Protein AF-A0A1E5RJN4-F1 (afdb_monomer)

Sequence (234 aa):
MELIDENQDFTKSHKRYDKLIAKCENIIETIFKSITSKKLIYLCFPPETVMDFEQELVLMFENIRQNLKGLNKDIVLTGLTESAGLEERLNSLDEVIAIAIHKSEVLKNIVDQEGWESERVQRIMEEEIFDPVLLNMSDFIRNDQYNVLVHSLIPELQKRNDFLKDKVQALEKEALKNIDILSDKSIKINQSIIDNINKYESSSPEYINSVSQLKKAAVSFIENELDFDFPQAQ

Nearest PDB structures (foldseek):
  8abq-assembly1_A  TM=2.208E-01  e=8.821E+00  Homo sapiens

Foldseek 3Di:
DPPDPVPDDLQPPLPVVVVVLVVLLVVLVVVLCVCPDPVVVPVVDPPVCCVVCVPVVNVVSVVVSVVVSVVCCVCPVPVPCVVVVVSVVVSVVSSVVVSVVSVVVVLVVCCVVQNCPDPVNVCCCVPPPDDPVPDDVVVVVDPVVVVCCPPPVVVVVVVVVVVVVVVVVVVVVVVVVVVVVVVVVVVVVVVVVVVVLVVVVVPDVPCVVVSVVVVVVVVVCCVPVVPDPDDDDD

Mean predicted aligned error: 19.9 Å

Secondary structure (DSSP, 8-state):
--S--TT---TT--HHHHHHHHHHHHHHHHHHHHHT-HHHHHHHS-HHHHHHSHHHHHHHHHHHHHHHHHHHIIIIIIIHHHHTTHHHHHHHHHHHHHHHHHHHHHHHHHHHHH-TT-HHHHHHHHHH---TTS--HHHHS-THHHHHIIIIIHHHHHHHHHHHHHHHHHHHHHHHHHHHHHHHHHHHHHHHHHHHHHHHHTT-GGGHHHHHHHHHHHHHHHHHHS----PPP-

Radius of gyration: 44.61 Å; Cα contacts (8 Å, |Δi|>4): 65; chains: 1; bounding box: 65×72×131 Å

pLDDT: mean 72.13, std 14.2, range [34.72, 90.62]

Organism: Hanseniaspora uvarum (NCBI:txid29833)

Structure (mmCIF, N/CA/C/O backbone):
data_AF-A0A1E5RJN4-F1
#
_entry.id   AF-A0A1E5RJN4-F1
#
loop_
_atom_site.group_PDB
_atom_site.id
_atom_site.type_symbol
_atom_site.label_atom_id
_atom_site.label_alt_id
_atom_site.label_comp_id
_atom_site.label_asym_id
_atom_site.label_entity_id
_atom_site.label_seq_id
_atom_site.pdbx_PDB_ins_code
_atom_site.Cartn_x
_atom_site.Cartn_y
_atom_site.Cartn_z
_atom_site.occupancy
_atom_site.B_iso_or_equiv
_atom_site.auth_seq_id
_atom_site.auth_comp_id
_atom_site.auth_asym_id
_atom_site.auth_atom_id
_atom_site.pdbx_PDB_model_num
ATOM 1 N N . MET A 1 1 ? -19.583 -2.503 17.118 1.00 39.19 1 MET A N 1
ATOM 2 C CA . MET A 1 1 ? -18.157 -2.730 16.799 1.00 39.19 1 MET A CA 1
ATOM 3 C C . MET A 1 1 ? -17.909 -4.242 16.782 1.00 39.19 1 MET A C 1
ATOM 5 O O . MET A 1 1 ? -17.249 -4.757 17.666 1.00 39.19 1 MET A O 1
ATOM 9 N N . GLU A 1 2 ? -18.514 -4.970 15.834 1.00 44.19 2 GLU A N 1
ATOM 10 C CA . GLU A 1 2 ? -18.480 -6.453 15.792 1.00 44.19 2 GLU A CA 1
ATOM 11 C C . GLU A 1 2 ? -18.365 -6.992 14.353 1.00 44.19 2 GLU A C 1
ATOM 13 O O . GLU A 1 2 ? -19.098 -7.883 13.935 1.00 44.19 2 GLU A O 1
ATOM 18 N N . LEU A 1 3 ? -17.437 -6.434 13.573 1.00 45.31 3 LEU A N 1
ATOM 19 C CA . LEU A 1 3 ? -16.985 -7.027 12.303 1.00 45.31 3 LEU A CA 1
ATOM 20 C C . LEU A 1 3 ? -15.458 -7.003 12.158 1.00 45.31 3 LEU A C 1
ATOM 22 O O . LEU A 1 3 ? -14.932 -7.271 11.082 1.00 45.31 3 LEU A O 1
ATOM 26 N N . ILE A 1 4 ? -14.739 -6.678 13.234 1.00 41.50 4 ILE A N 1
ATOM 27 C CA . ILE A 1 4 ? -13.282 -6.615 13.220 1.00 41.50 4 ILE A CA 1
ATOM 28 C C . ILE A 1 4 ? -12.764 -7.732 14.119 1.00 41.50 4 ILE A C 1
ATOM 30 O O . ILE A 1 4 ? -12.786 -7.622 15.341 1.00 41.50 4 ILE A O 1
ATOM 34 N N . ASP A 1 5 ? -12.315 -8.820 13.503 1.00 43.62 5 ASP A N 1
ATOM 35 C CA . ASP A 1 5 ? -11.269 -9.638 14.102 1.00 43.62 5 ASP A CA 1
ATOM 36 C C . ASP A 1 5 ? -9.946 -8.933 13.769 1.00 43.62 5 ASP A C 1
ATOM 38 O O . ASP A 1 5 ? -9.421 -9.057 12.663 1.00 43.62 5 ASP A O 1
ATOM 42 N N . GLU A 1 6 ? -9.453 -8.105 14.698 1.00 48.75 6 GLU A N 1
ATOM 43 C CA . GLU A 1 6 ? -8.240 -7.273 14.545 1.00 48.75 6 GLU A CA 1
ATOM 44 C C . GLU A 1 6 ? -6.954 -8.099 14.331 1.00 48.75 6 GLU A C 1
ATOM 46 O O . GLU A 1 6 ? -5.880 -7.538 14.126 1.00 48.75 6 GLU A O 1
ATOM 51 N N . ASN A 1 7 ? -7.047 -9.433 14.350 1.00 46.78 7 ASN A N 1
ATOM 52 C CA . ASN A 1 7 ? -5.911 -10.347 14.258 1.00 46.78 7 ASN A CA 1
ATOM 53 C C . ASN A 1 7 ? -5.691 -10.963 12.865 1.00 46.78 7 ASN A C 1
ATOM 55 O O . ASN A 1 7 ? -4.786 -11.790 12.716 1.00 46.78 7 ASN A O 1
ATOM 59 N N . GLN A 1 8 ? -6.487 -10.622 11.844 1.00 51.31 8 GLN A N 1
ATOM 60 C CA . GLN A 1 8 ? -6.276 -11.167 10.498 1.00 51.31 8 GLN A CA 1
ATOM 61 C C . GLN A 1 8 ? -5.280 -10.326 9.693 1.00 51.31 8 GLN A C 1
ATOM 63 O O . GLN A 1 8 ? -5.554 -9.210 9.262 1.00 51.31 8 GLN A O 1
ATOM 68 N N . ASP A 1 9 ? -4.095 -10.899 9.495 1.00 46.22 9 ASP A N 1
ATOM 69 C CA . ASP A 1 9 ? -2.986 -10.303 8.756 1.00 46.22 9 ASP A CA 1
ATOM 70 C C . ASP A 1 9 ? -3.234 -10.373 7.235 1.00 46.22 9 ASP A C 1
ATOM 72 O O . ASP A 1 9 ? -2.892 -11.352 6.565 1.00 46.22 9 ASP A O 1
ATOM 76 N N . PHE A 1 10 ? -3.856 -9.330 6.677 1.00 52.75 10 PHE A N 1
ATOM 77 C CA . PHE A 1 10 ? -4.109 -9.192 5.235 1.00 52.75 10 PHE A CA 1
ATOM 78 C C . PHE A 1 10 ? -2.884 -8.681 4.443 1.00 52.75 10 PHE A C 1
ATOM 80 O O . PHE A 1 10 ? -2.945 -8.557 3.218 1.00 52.75 10 PHE A O 1
ATOM 87 N N . THR A 1 11 ? -1.745 -8.441 5.106 1.00 50.62 11 THR A N 1
ATOM 88 C CA . THR A 1 11 ? -0.601 -7.665 4.580 1.00 50.62 11 THR A CA 1
ATOM 89 C C . THR A 1 11 ? 0.260 -8.358 3.510 1.00 50.62 11 THR A C 1
ATOM 91 O O . THR A 1 11 ? 1.238 -7.784 3.038 1.00 50.62 11 THR A O 1
ATOM 94 N N . LYS A 1 12 ? -0.062 -9.586 3.079 1.00 50.09 12 LYS A N 1
ATOM 95 C CA . LYS A 1 12 ? 0.867 -10.421 2.278 1.00 50.09 12 LYS A CA 1
ATOM 96 C C . LYS A 1 12 ? 0.574 -10.553 0.782 1.00 50.09 12 LYS A C 1
ATOM 98 O O . LYS A 1 12 ? 1.221 -11.356 0.107 1.00 50.09 12 LYS A O 1
ATOM 103 N N . SER A 1 13 ? -0.382 -9.818 0.219 1.00 55.75 13 SER A N 1
ATOM 104 C CA . SER A 1 13 ? -0.646 -9.897 -1.226 1.00 55.75 13 SER A CA 1
ATOM 105 C C . SER A 1 13 ? 0.172 -8.865 -2.005 1.00 55.75 13 SER A C 1
ATOM 107 O O . SER A 1 13 ? -0.328 -7.795 -2.314 1.00 55.75 13 SER A O 1
ATOM 109 N N . HIS A 1 14 ? 1.388 -9.220 -2.423 1.00 61.81 14 HIS A N 1
ATOM 110 C CA . HIS A 1 14 ? 2.147 -8.465 -3.441 1.00 61.81 14 HIS A CA 1
ATOM 111 C C . HIS A 1 14 ? 1.696 -8.779 -4.886 1.00 61.81 14 HIS A C 1
ATOM 113 O O . HIS A 1 14 ? 2.365 -8.466 -5.872 1.00 61.81 14 HIS A O 1
ATOM 119 N N . LYS A 1 15 ? 0.526 -9.412 -5.054 1.00 71.00 15 LYS A N 1
ATOM 120 C CA . LYS A 1 15 ? 0.131 -10.070 -6.309 1.00 71.00 15 LYS A CA 1
ATOM 121 C C . LYS A 1 15 ? -0.053 -9.095 -7.467 1.00 71.00 15 LYS A C 1
ATOM 123 O O . LYS A 1 15 ? 0.198 -9.482 -8.610 1.00 71.00 15 LYS A O 1
ATOM 128 N N . ARG A 1 16 ? -0.565 -7.881 -7.234 1.00 76.69 16 ARG A N 1
ATOM 129 C CA . ARG A 1 16 ? -0.773 -6.904 -8.321 1.00 76.69 16 ARG A CA 1
ATOM 130 C C . ARG A 1 16 ? 0.514 -6.231 -8.765 1.00 76.69 16 ARG A C 1
ATOM 132 O O . ARG A 1 16 ? 0.687 -6.059 -9.972 1.00 76.69 16 ARG A O 1
ATOM 139 N N . TYR A 1 17 ? 1.396 -5.899 -7.828 1.00 77.50 17 TYR A N 1
ATOM 140 C CA . TYR A 1 17 ? 2.692 -5.317 -8.149 1.00 77.50 17 TYR A CA 1
ATOM 141 C C . TYR A 1 17 ? 3.536 -6.299 -8.969 1.00 77.50 17 TYR A C 1
ATOM 143 O O . TYR A 1 17 ? 3.921 -5.978 -10.092 1.00 77.50 17 TYR A O 1
ATOM 151 N N . ASP A 1 18 ? 3.654 -7.550 -8.517 1.00 76.50 18 ASP A N 1
ATOM 152 C CA . ASP A 1 18 ? 4.379 -8.601 -9.244 1.00 76.50 18 ASP A CA 1
ATOM 153 C C . ASP A 1 18 ? 3.824 -8.828 -10.658 1.00 76.50 18 ASP A C 1
ATOM 155 O O . ASP A 1 18 ? 4.568 -8.966 -11.631 1.00 76.50 18 ASP A O 1
ATOM 159 N N . LYS A 1 19 ? 2.491 -8.822 -10.809 1.00 83.25 19 LYS A N 1
ATOM 160 C CA . LYS A 1 19 ? 1.837 -8.944 -12.122 1.00 83.25 19 LYS A CA 1
ATOM 161 C C . LYS A 1 19 ? 2.121 -7.756 -13.032 1.00 83.25 19 LYS A C 1
ATOM 163 O O . LYS A 1 19 ? 2.237 -7.950 -14.242 1.00 83.25 19 LYS A O 1
ATOM 168 N N . LEU A 1 20 ? 2.181 -6.543 -12.485 1.00 82.06 20 LEU A N 1
ATOM 169 C CA . LEU A 1 20 ? 2.510 -5.347 -13.252 1.00 82.06 20 LEU A CA 1
ATOM 170 C C . LEU A 1 20 ? 3.951 -5.426 -13.762 1.00 82.06 20 LEU A C 1
ATOM 172 O O . LEU A 1 20 ? 4.165 -5.270 -14.963 1.00 82.06 20 LEU A O 1
ATOM 176 N N . ILE A 1 21 ? 4.899 -5.755 -12.881 1.00 79.69 21 ILE A N 1
ATOM 177 C CA . ILE A 1 21 ? 6.312 -5.947 -13.232 1.00 79.69 21 ILE A CA 1
ATOM 178 C C . ILE A 1 21 ? 6.446 -7.016 -14.321 1.00 79.69 21 ILE A C 1
ATOM 180 O O . ILE A 1 21 ? 6.977 -6.732 -15.394 1.00 79.69 21 ILE A O 1
ATOM 184 N N . ALA A 1 22 ? 5.854 -8.196 -14.120 1.00 82.75 22 ALA A N 1
ATOM 185 C CA . ALA A 1 22 ? 5.894 -9.282 -15.098 1.00 82.75 22 ALA A CA 1
ATOM 186 C C . ALA A 1 22 ? 5.290 -8.883 -16.458 1.00 82.75 22 ALA A C 1
ATOM 188 O O . ALA A 1 22 ? 5.765 -9.303 -17.516 1.00 82.75 22 ALA A O 1
ATOM 189 N N . LYS A 1 23 ? 4.236 -8.056 -16.463 1.00 84.69 23 LYS A N 1
ATOM 190 C CA . LYS A 1 23 ? 3.615 -7.570 -17.701 1.00 84.69 23 LYS A CA 1
ATOM 191 C C . LYS A 1 23 ? 4.501 -6.555 -18.421 1.00 84.69 23 LYS A C 1
ATOM 193 O O . LYS A 1 23 ? 4.622 -6.636 -19.643 1.00 84.69 23 LYS A O 1
ATOM 198 N N . CYS A 1 24 ? 5.139 -5.648 -17.687 1.00 80.31 24 CYS A N 1
ATOM 199 C CA . CYS A 1 24 ? 6.121 -4.713 -18.232 1.00 80.31 24 CYS A CA 1
ATOM 200 C C . CYS A 1 24 ? 7.316 -5.459 -18.841 1.00 80.31 24 CYS A C 1
ATOM 202 O O . CYS A 1 24 ? 7.674 -5.204 -19.990 1.00 80.31 24 CYS A O 1
ATOM 204 N N . GLU A 1 25 ? 7.872 -6.440 -18.127 1.00 79.75 25 GLU A N 1
ATOM 205 C CA . GLU A 1 25 ? 8.962 -7.285 -18.628 1.00 79.75 25 GLU A CA 1
ATOM 206 C C . GLU A 1 25 ? 8.568 -8.033 -19.909 1.00 79.75 25 GLU A C 1
ATOM 208 O O . GLU A 1 25 ? 9.330 -8.057 -20.875 1.00 79.75 25 GLU A O 1
ATOM 213 N N . ASN A 1 26 ? 7.355 -8.585 -19.968 1.00 85.06 26 ASN A N 1
ATOM 214 C CA . ASN A 1 26 ? 6.874 -9.304 -21.148 1.00 85.06 26 ASN A CA 1
ATOM 215 C C . ASN A 1 26 ? 6.689 -8.384 -22.372 1.00 85.06 26 ASN A C 1
ATOM 217 O O . ASN A 1 26 ? 7.041 -8.750 -23.497 1.00 85.06 26 ASN A O 1
ATOM 221 N N . ILE A 1 27 ? 6.186 -7.160 -22.171 1.00 83.56 27 ILE A N 1
ATOM 222 C CA . ILE A 1 27 ? 6.088 -6.155 -23.243 1.00 83.56 27 ILE A CA 1
ATOM 223 C C . ILE A 1 27 ? 7.484 -5.811 -23.771 1.00 83.56 27 ILE A C 1
ATOM 225 O O . ILE A 1 27 ? 7.700 -5.809 -24.983 1.00 83.56 27 ILE A O 1
ATOM 229 N N . ILE A 1 28 ? 8.440 -5.580 -22.870 1.00 79.44 28 ILE A N 1
ATOM 230 C CA . ILE A 1 28 ? 9.829 -5.274 -23.216 1.00 79.44 28 ILE A CA 1
ATOM 231 C C . ILE A 1 28 ? 10.457 -6.423 -24.023 1.00 79.44 28 ILE A C 1
ATOM 233 O O . ILE A 1 28 ? 11.021 -6.192 -25.093 1.00 79.44 28 ILE A O 1
ATOM 237 N N . GLU A 1 29 ? 10.305 -7.672 -23.576 1.00 81.50 29 GLU A N 1
ATOM 238 C CA . GLU A 1 29 ? 10.804 -8.844 -24.309 1.00 81.50 29 GLU A CA 1
ATOM 239 C C . GLU A 1 29 ? 10.137 -9.003 -25.683 1.00 81.50 29 GLU A C 1
ATOM 241 O O . GLU A 1 29 ? 10.800 -9.350 -26.664 1.00 81.50 29 GLU A O 1
ATOM 246 N N . THR A 1 30 ? 8.845 -8.689 -25.795 1.00 84.75 30 THR A N 1
ATOM 247 C CA . THR A 1 30 ? 8.123 -8.712 -27.076 1.00 84.75 30 THR A CA 1
ATOM 248 C C . THR A 1 30 ? 8.678 -7.672 -28.051 1.00 84.75 30 THR A C 1
ATOM 250 O O . THR A 1 30 ? 8.913 -7.985 -29.223 1.00 84.75 30 THR A O 1
ATOM 253 N N . ILE A 1 31 ? 8.953 -6.456 -27.571 1.00 81.69 31 ILE A N 1
ATOM 254 C CA . ILE A 1 31 ? 9.583 -5.395 -28.366 1.00 81.69 31 ILE A CA 1
ATOM 255 C C . ILE A 1 31 ? 10.969 -5.846 -28.829 1.00 81.69 31 ILE A C 1
ATOM 257 O O . ILE A 1 31 ? 11.267 -5.769 -30.023 1.00 81.69 31 ILE A O 1
ATOM 261 N N . PHE A 1 32 ? 11.790 -6.408 -27.940 1.00 78.06 32 PHE A N 1
ATOM 262 C CA . PHE A 1 32 ? 13.115 -6.898 -28.322 1.00 78.06 32 PHE A CA 1
ATOM 263 C C . PHE A 1 32 ? 13.064 -8.006 -29.363 1.00 78.06 32 PHE A C 1
ATOM 265 O O . PHE A 1 32 ? 13.814 -7.961 -30.340 1.00 78.06 32 PHE A O 1
ATOM 272 N N . LYS A 1 33 ? 12.150 -8.965 -29.209 1.00 80.62 33 LYS A N 1
ATOM 273 C CA . LYS A 1 33 ? 11.951 -10.035 -30.189 1.00 80.62 33 LYS A CA 1
ATOM 274 C C . LYS A 1 33 ? 11.567 -9.493 -31.571 1.00 80.62 33 LYS A C 1
ATOM 276 O O . LYS A 1 33 ? 11.959 -10.071 -32.582 1.00 80.62 33 LYS A O 1
ATOM 281 N N . SER A 1 34 ? 10.824 -8.387 -31.625 1.00 80.00 34 SER A N 1
ATOM 282 C CA . SER A 1 34 ? 10.453 -7.743 -32.890 1.00 80.00 34 SER A CA 1
ATOM 283 C C . SER A 1 34 ? 11.645 -7.059 -33.579 1.00 80.00 34 SER A C 1
ATOM 285 O O . SER A 1 34 ? 11.885 -7.308 -34.761 1.00 80.00 34 SER A O 1
ATOM 287 N N . ILE A 1 35 ? 12.444 -6.286 -32.834 1.00 73.75 35 ILE A N 1
ATOM 288 C CA . ILE A 1 35 ? 13.590 -5.517 -33.357 1.00 73.75 35 ILE A CA 1
ATOM 289 C C . ILE A 1 35 ? 14.724 -6.444 -33.811 1.00 73.75 35 ILE A C 1
ATOM 291 O O . ILE A 1 35 ? 15.395 -6.174 -34.800 1.00 73.75 35 ILE A O 1
ATOM 295 N N . THR A 1 36 ? 14.899 -7.573 -33.124 1.00 71.56 36 THR A N 1
ATOM 296 C CA . THR A 1 36 ? 15.919 -8.588 -33.443 1.00 71.56 36 THR A CA 1
ATOM 297 C C . THR A 1 36 ? 15.446 -9.637 -34.452 1.00 71.56 36 THR A C 1
ATOM 299 O O . THR A 1 36 ? 16.104 -10.657 -34.660 1.00 71.56 36 THR A O 1
ATOM 302 N N . SER A 1 37 ? 14.291 -9.431 -35.094 1.00 78.44 37 SER A N 1
ATOM 303 C CA . SER A 1 37 ? 13.786 -10.411 -36.050 1.00 78.44 37 SER A CA 1
ATOM 304 C C . SER A 1 37 ? 14.687 -10.481 -37.286 1.00 78.44 37 SER A C 1
ATOM 306 O O . SER A 1 37 ? 14.986 -9.465 -37.913 1.00 78.44 37 SER A O 1
ATOM 308 N N . LYS A 1 38 ? 15.064 -11.702 -37.694 1.00 76.44 38 LYS A N 1
ATOM 309 C CA . LYS A 1 38 ? 15.866 -11.933 -38.912 1.00 76.44 38 LYS A CA 1
ATOM 310 C C . LYS A 1 38 ? 15.286 -11.194 -40.120 1.00 76.44 38 LYS A C 1
ATOM 312 O O . LYS A 1 38 ? 16.021 -10.595 -40.890 1.00 76.44 38 LYS A O 1
ATOM 317 N N . LYS A 1 39 ? 13.955 -11.177 -40.243 1.00 78.06 39 LYS A N 1
ATOM 318 C CA . LYS A 1 39 ? 13.242 -10.479 -41.318 1.00 78.06 39 LYS A CA 1
ATOM 319 C C . LYS A 1 39 ? 13.559 -8.980 -41.366 1.00 78.06 39 LYS A C 1
ATOM 321 O O . LYS A 1 39 ? 13.755 -8.465 -42.456 1.00 78.06 39 LYS A O 1
ATOM 326 N N . LEU A 1 40 ? 13.608 -8.293 -40.223 1.00 75.75 40 LEU A N 1
ATOM 327 C CA . LEU A 1 40 ? 13.986 -6.876 -40.164 1.00 75.75 40 LEU A CA 1
ATOM 328 C C . LEU A 1 40 ? 15.460 -6.673 -40.513 1.00 75.75 40 LEU A C 1
ATOM 330 O O . LEU A 1 40 ? 15.778 -5.768 -41.273 1.00 75.75 40 LEU A O 1
ATOM 334 N N . ILE A 1 41 ? 16.343 -7.550 -40.037 1.00 77.88 41 ILE A N 1
ATOM 335 C CA . ILE A 1 41 ? 17.779 -7.477 -40.341 1.00 77.88 41 ILE A CA 1
ATOM 336 C C . ILE A 1 41 ? 18.012 -7.571 -41.857 1.00 77.88 41 ILE A C 1
ATOM 338 O O . ILE A 1 41 ? 18.635 -6.686 -42.432 1.00 77.88 41 ILE A O 1
ATOM 342 N N . TYR A 1 42 ? 17.424 -8.562 -42.532 1.00 79.56 42 TYR A N 1
ATOM 343 C CA . TYR A 1 42 ? 17.535 -8.705 -43.992 1.00 79.56 42 TYR A CA 1
ATOM 344 C C . TYR A 1 42 ? 16.819 -7.601 -44.794 1.00 79.56 42 TYR A C 1
ATOM 346 O O . TYR A 1 42 ? 17.067 -7.466 -45.988 1.00 79.56 42 TYR A O 1
ATOM 354 N N . LEU A 1 43 ? 15.914 -6.832 -44.176 1.00 81.75 43 LEU A N 1
ATOM 355 C CA . LEU A 1 43 ? 15.286 -5.662 -44.803 1.00 81.75 43 LEU A CA 1
ATOM 356 C C . LEU A 1 43 ? 16.124 -4.389 -44.639 1.00 81.75 43 LEU A C 1
ATOM 358 O O . LEU A 1 43 ? 16.050 -3.501 -45.483 1.00 81.75 43 LEU A O 1
ATOM 362 N N . CYS A 1 44 ? 16.877 -4.277 -43.546 1.00 82.81 44 CYS A N 1
ATOM 363 C CA . CYS A 1 44 ? 17.642 -3.080 -43.206 1.00 82.81 44 CYS A CA 1
ATOM 364 C C . CYS A 1 44 ? 19.101 -3.136 -43.674 1.00 82.81 44 CYS A C 1
ATOM 366 O O . CYS A 1 44 ? 19.718 -2.083 -43.820 1.00 82.81 44 CYS A O 1
ATOM 368 N N . PHE A 1 45 ? 19.646 -4.331 -43.914 1.00 84.50 45 PHE A N 1
ATOM 369 C CA . PHE A 1 45 ? 21.024 -4.529 -44.358 1.00 84.50 45 PHE A CA 1
ATOM 370 C C . PHE A 1 45 ? 21.073 -5.208 -45.734 1.00 84.50 45 PHE A C 1
ATOM 372 O O . PHE A 1 45 ? 20.310 -6.149 -45.970 1.00 84.50 45 PHE A O 1
ATOM 379 N N . PRO A 1 46 ? 21.971 -4.771 -46.639 1.00 87.31 46 PRO A N 1
ATOM 380 C CA . PRO A 1 46 ? 22.198 -5.443 -47.914 1.00 87.31 46 PRO A CA 1
ATOM 381 C C . PRO A 1 46 ? 22.605 -6.916 -47.730 1.00 87.31 46 PRO A C 1
ATOM 383 O O . PRO A 1 46 ? 23.277 -7.237 -46.744 1.00 87.31 46 PRO A O 1
ATOM 386 N N . PRO A 1 47 ? 22.260 -7.814 -48.671 1.00 84.06 47 PRO A N 1
ATOM 387 C CA . PRO A 1 47 ? 22.580 -9.238 -48.570 1.00 84.06 47 PRO A CA 1
ATOM 388 C C . PRO A 1 47 ? 24.075 -9.516 -48.404 1.00 84.06 47 PRO A C 1
ATOM 390 O O . PRO A 1 47 ? 24.437 -10.395 -47.625 1.00 84.06 47 PRO A O 1
ATOM 393 N N . GLU A 1 48 ? 24.936 -8.746 -49.080 1.00 84.75 48 GLU A N 1
ATOM 394 C CA . GLU A 1 48 ? 26.391 -8.894 -48.973 1.00 84.75 48 GLU A CA 1
ATOM 395 C C . GLU A 1 48 ? 26.868 -8.582 -47.548 1.00 84.75 48 GLU A C 1
ATOM 397 O O . GLU A 1 48 ? 27.635 -9.336 -46.961 1.00 84.75 48 GLU A O 1
ATOM 402 N N . THR A 1 49 ? 26.323 -7.527 -46.934 1.00 80.94 49 THR A N 1
ATOM 403 C CA . THR A 1 49 ? 26.636 -7.152 -45.549 1.00 80.94 49 THR A CA 1
ATOM 404 C C . THR A 1 49 ? 26.184 -8.211 -44.551 1.00 80.94 49 THR A C 1
ATOM 406 O O . THR A 1 49 ? 26.893 -8.486 -43.588 1.00 80.94 49 THR A O 1
ATOM 409 N N . VAL A 1 50 ? 25.013 -8.819 -44.761 1.00 80.56 50 VAL A N 1
ATOM 410 C CA . VAL A 1 50 ? 24.533 -9.865 -43.850 1.00 80.56 50 VAL A CA 1
ATOM 411 C C . VAL A 1 50 ? 25.354 -11.145 -43.988 1.00 80.56 50 VAL A C 1
ATOM 413 O O . VAL A 1 50 ? 25.581 -11.808 -42.985 1.00 80.56 50 VAL A O 1
ATOM 416 N N . MET A 1 51 ? 25.811 -11.489 -45.193 1.00 82.62 51 MET A N 1
ATOM 417 C CA . MET A 1 51 ? 26.654 -12.666 -45.414 1.00 82.62 51 MET A CA 1
ATOM 418 C C . MET A 1 51 ? 28.068 -12.499 -44.851 1.00 82.62 51 MET A C 1
ATOM 420 O O . MET A 1 51 ? 28.587 -13.433 -44.244 1.00 82.62 51 MET A O 1
ATOM 424 N N . ASP A 1 52 ? 28.669 -11.324 -45.033 1.00 87.31 52 ASP A N 1
ATOM 425 C CA . ASP A 1 52 ? 30.056 -11.073 -44.633 1.00 87.31 52 ASP A CA 1
ATOM 426 C C . ASP A 1 52 ? 30.195 -10.773 -43.132 1.00 87.31 52 ASP A C 1
ATOM 428 O O . ASP A 1 52 ? 31.243 -11.051 -42.553 1.00 87.31 52 ASP A O 1
ATOM 432 N N . PHE A 1 53 ? 29.138 -10.247 -42.498 1.00 85.50 53 PHE A N 1
ATOM 433 C CA . PHE A 1 53 ? 29.162 -9.770 -41.108 1.00 85.50 53 PHE A CA 1
ATOM 434 C C . PHE A 1 53 ? 28.034 -10.345 -40.234 1.00 85.50 53 PHE A C 1
ATOM 436 O O . PHE A 1 53 ? 27.566 -9.698 -39.293 1.00 85.50 53 PHE A O 1
ATOM 443 N N . GLU A 1 54 ? 27.546 -11.557 -40.533 1.00 81.62 54 GLU A N 1
ATOM 444 C CA . GLU A 1 54 ? 26.418 -12.166 -39.805 1.00 81.62 54 GLU A CA 1
ATOM 445 C C . GLU A 1 54 ? 26.680 -12.216 -38.291 1.00 81.62 54 GLU A C 1
ATOM 447 O O . GLU A 1 54 ? 25.817 -11.856 -37.486 1.00 81.62 54 GLU A O 1
ATOM 452 N N . GLN A 1 55 ? 27.889 -12.628 -37.895 1.00 82.69 55 GLN A N 1
ATOM 453 C CA . GLN A 1 55 ? 28.260 -12.760 -36.488 1.00 82.69 55 GLN A CA 1
ATOM 454 C C . GLN A 1 55 ? 28.374 -11.403 -35.791 1.00 82.69 55 GLN A C 1
ATOM 456 O O . GLN A 1 55 ? 27.854 -11.266 -34.680 1.00 82.69 55 GLN A O 1
ATOM 461 N N . GLU A 1 56 ? 28.989 -10.389 -36.416 1.00 86.56 56 GLU A N 1
ATOM 462 C CA . GLU A 1 56 ? 29.052 -9.051 -35.817 1.00 86.56 56 GLU A CA 1
ATOM 463 C C . GLU A 1 56 ? 27.669 -8.414 -35.695 1.00 86.56 56 GLU A C 1
ATOM 465 O O . GLU A 1 56 ? 27.384 -7.777 -34.681 1.00 86.56 56 GLU A O 1
ATOM 470 N N . LEU A 1 57 ? 26.784 -8.618 -36.675 1.00 83.12 57 LEU A N 1
ATOM 471 C CA . LEU A 1 57 ? 25.408 -8.131 -36.607 1.00 83.12 57 LEU A CA 1
ATOM 472 C C . LEU A 1 57 ? 24.647 -8.791 -35.454 1.00 83.12 57 LEU A C 1
ATOM 474 O O . LEU A 1 57 ? 24.000 -8.090 -34.675 1.00 83.12 57 LEU A O 1
ATOM 478 N N . VAL A 1 58 ? 24.757 -10.113 -35.289 1.00 81.38 58 VAL A N 1
ATOM 479 C CA . VAL A 1 58 ? 24.137 -10.829 -34.161 1.00 81.38 58 VAL A CA 1
ATOM 480 C C . VAL A 1 58 ? 24.657 -10.299 -32.821 1.00 81.38 58 VAL A C 1
ATOM 482 O O . VAL A 1 58 ? 23.849 -9.946 -31.962 1.00 81.38 58 VAL A O 1
ATOM 485 N N . LEU A 1 59 ? 25.977 -10.155 -32.667 1.00 84.56 59 LEU A N 1
ATOM 486 C CA . LEU A 1 59 ? 26.605 -9.588 -31.467 1.00 84.56 59 LEU A CA 1
ATOM 487 C C . LEU A 1 59 ? 26.158 -8.147 -31.196 1.00 84.56 59 LEU A C 1
ATOM 489 O O . LEU A 1 59 ? 25.889 -7.782 -30.051 1.00 84.56 59 LEU A O 1
ATOM 493 N N . MET A 1 60 ? 26.042 -7.323 -32.239 1.00 86.31 60 MET A N 1
ATOM 494 C CA . MET A 1 60 ? 25.562 -5.947 -32.127 1.00 86.31 60 MET A CA 1
ATOM 495 C C . MET A 1 60 ? 24.118 -5.912 -31.617 1.00 86.31 60 MET A C 1
ATOM 497 O O . MET A 1 60 ? 23.817 -5.183 -30.673 1.00 86.31 60 MET A O 1
ATOM 501 N N . PHE A 1 61 ? 23.228 -6.718 -32.199 1.00 83.19 61 PHE A N 1
ATOM 502 C CA . PHE A 1 61 ? 21.829 -6.792 -31.776 1.00 83.19 61 PHE A CA 1
ATOM 503 C C . PHE A 1 61 ? 21.669 -7.371 -30.369 1.00 83.19 61 PHE A C 1
ATOM 505 O O . PHE A 1 61 ? 20.810 -6.909 -29.614 1.00 83.19 61 PHE A O 1
ATOM 512 N N . GLU A 1 62 ? 22.504 -8.334 -29.986 1.00 82.31 62 GLU A N 1
ATOM 513 C CA . GLU A 1 62 ? 22.519 -8.893 -28.638 1.00 82.31 62 GLU A CA 1
ATOM 514 C C . GLU A 1 62 ? 22.997 -7.860 -27.606 1.00 82.31 62 GLU A C 1
ATOM 516 O O . GLU A 1 62 ? 22.340 -7.675 -26.580 1.00 82.31 62 GLU A O 1
ATOM 521 N N . ASN A 1 63 ? 24.036 -7.081 -27.921 1.00 85.62 63 ASN A N 1
ATOM 522 C CA . ASN A 1 63 ? 24.482 -5.962 -27.086 1.00 85.62 63 ASN A CA 1
ATOM 523 C C . ASN A 1 63 ? 23.425 -4.857 -26.965 1.00 85.62 63 ASN A C 1
ATOM 525 O O . ASN A 1 63 ? 23.160 -4.376 -25.863 1.00 85.62 63 ASN A O 1
ATOM 529 N N . ILE A 1 64 ? 22.779 -4.469 -28.070 1.00 83.44 64 ILE A N 1
ATOM 530 C CA . ILE A 1 64 ? 21.681 -3.488 -28.052 1.00 83.44 64 ILE A CA 1
ATOM 531 C C . ILE A 1 64 ? 20.538 -3.992 -27.166 1.00 83.44 64 ILE A C 1
ATOM 533 O O . ILE A 1 64 ? 20.016 -3.235 -26.346 1.00 83.44 64 ILE A O 1
ATOM 537 N N . ARG A 1 65 ? 20.176 -5.276 -27.281 1.00 82.19 65 ARG A N 1
ATOM 538 C CA . ARG A 1 65 ? 19.146 -5.902 -26.445 1.00 82.19 65 ARG A CA 1
ATOM 539 C C . ARG A 1 65 ? 19.510 -5.849 -24.963 1.00 82.19 65 ARG A C 1
ATOM 541 O O . ARG A 1 65 ? 18.667 -5.455 -24.164 1.00 82.19 65 ARG A O 1
ATOM 548 N N . GLN A 1 66 ? 20.734 -6.225 -24.591 1.00 83.12 66 GLN A N 1
ATOM 549 C CA . GLN A 1 66 ? 21.168 -6.208 -23.189 1.00 83.12 66 GLN A CA 1
ATOM 550 C C . GLN A 1 66 ? 21.193 -4.787 -22.617 1.00 83.12 66 GLN A C 1
ATOM 552 O O . GLN A 1 66 ? 20.656 -4.556 -21.534 1.00 83.12 66 GLN A O 1
ATOM 557 N N . ASN A 1 67 ? 21.720 -3.819 -23.369 1.00 83.19 67 ASN A N 1
ATOM 558 C CA . ASN A 1 67 ? 21.783 -2.423 -22.934 1.00 83.19 67 ASN A CA 1
ATOM 559 C C . ASN A 1 67 ? 20.390 -1.814 -22.747 1.00 83.19 67 ASN A C 1
ATOM 561 O O . ASN A 1 67 ? 20.118 -1.183 -21.728 1.00 83.19 67 ASN A O 1
ATOM 565 N N . LEU A 1 68 ? 19.481 -2.036 -23.700 1.00 78.56 68 LEU A N 1
ATOM 566 C CA . LEU A 1 68 ? 18.105 -1.556 -23.584 1.00 78.56 68 LEU A CA 1
ATOM 567 C C . LEU A 1 68 ? 17.341 -2.271 -22.463 1.00 78.56 68 LEU A C 1
ATOM 569 O O . LEU A 1 68 ? 16.503 -1.653 -21.812 1.00 78.56 68 LEU A O 1
ATOM 573 N N . LYS A 1 69 ? 17.617 -3.558 -22.212 1.00 79.69 69 LYS A N 1
ATOM 574 C CA . LYS A 1 69 ? 17.024 -4.300 -21.092 1.00 79.69 69 LYS A CA 1
ATOM 575 C C . LYS A 1 69 ? 17.489 -3.743 -19.746 1.00 79.69 69 LYS A C 1
ATOM 577 O O . LYS A 1 69 ? 16.651 -3.553 -18.870 1.00 79.69 69 LYS A O 1
ATOM 582 N N . GLY A 1 70 ? 18.782 -3.444 -19.607 1.00 78.19 70 GLY A N 1
ATOM 583 C CA . GLY A 1 70 ? 19.342 -2.789 -18.422 1.00 78.19 70 GLY A CA 1
ATOM 584 C C . GLY A 1 70 ? 18.727 -1.410 -18.184 1.00 78.19 70 GLY A C 1
ATOM 585 O O . GLY A 1 70 ? 18.124 -1.181 -17.141 1.00 78.19 70 GLY A O 1
ATOM 586 N N . LEU A 1 71 ? 18.759 -0.537 -19.197 1.00 76.81 71 LEU A N 1
ATOM 587 C CA . LEU A 1 71 ? 18.195 0.816 -19.111 1.00 76.81 71 LEU A CA 1
ATOM 588 C C . LEU A 1 71 ? 16.699 0.819 -18.775 1.00 76.81 71 LEU A C 1
ATOM 590 O O . LEU A 1 71 ? 16.259 1.607 -17.943 1.00 76.81 71 LEU A O 1
ATOM 594 N N . ASN A 1 72 ? 15.907 -0.061 -19.394 1.00 74.19 72 ASN A N 1
ATOM 595 C CA . ASN A 1 72 ? 14.475 -0.133 -19.110 1.00 74.19 72 ASN A CA 1
ATOM 596 C C . ASN A 1 72 ? 14.187 -0.680 -17.712 1.00 74.19 72 ASN A C 1
ATOM 598 O O . ASN A 1 72 ? 13.242 -0.221 -17.076 1.00 74.19 72 ASN A O 1
ATOM 602 N N . LYS A 1 73 ? 14.980 -1.637 -17.219 1.00 73.19 73 LYS A N 1
ATOM 603 C CA . LYS A 1 73 ? 14.831 -2.121 -15.847 1.00 73.19 73 LYS A CA 1
ATOM 604 C C . LYS A 1 73 ? 15.093 -0.989 -14.853 1.00 73.19 73 LYS A C 1
ATOM 606 O O . LYS A 1 73 ? 14.240 -0.720 -14.015 1.00 73.19 73 LYS A O 1
ATOM 611 N N . ASP A 1 74 ? 16.189 -0.264 -15.024 1.00 71.00 74 ASP A N 1
ATOM 612 C CA . ASP A 1 74 ? 16.579 0.794 -14.092 1.00 71.00 74 ASP A CA 1
ATOM 613 C C . ASP A 1 74 ? 15.630 2.005 -14.146 1.00 71.00 74 ASP A C 1
ATOM 615 O O . ASP A 1 74 ? 15.213 2.521 -13.111 1.00 71.00 74 ASP A O 1
ATOM 619 N N . ILE A 1 75 ? 15.225 2.444 -15.343 1.00 67.69 75 ILE A N 1
ATOM 620 C CA . ILE A 1 75 ? 14.376 3.635 -15.511 1.00 67.69 75 ILE A CA 1
ATOM 621 C C . ILE A 1 75 ? 12.901 3.329 -15.218 1.00 67.69 75 ILE A C 1
ATOM 623 O O . ILE A 1 75 ? 12.228 4.107 -14.540 1.00 67.69 75 ILE A O 1
ATOM 627 N N . VAL A 1 76 ? 12.371 2.221 -15.746 1.00 64.75 76 VAL A N 1
ATOM 628 C CA . VAL A 1 76 ? 10.925 1.944 -15.725 1.00 64.75 76 VAL A CA 1
ATOM 629 C C . VAL A 1 76 ? 10.519 1.114 -14.516 1.00 64.75 76 VAL A C 1
ATOM 631 O O . VAL A 1 76 ? 9.487 1.401 -13.915 1.00 64.75 76 VAL A O 1
ATOM 634 N N . LEU A 1 77 ? 11.297 0.089 -14.163 1.00 65.56 77 LEU A N 1
ATOM 635 C CA . LEU A 1 77 ? 10.914 -0.848 -13.101 1.00 65.56 77 LEU A CA 1
ATOM 636 C C . LEU A 1 77 ? 11.427 -0.453 -11.723 1.00 65.56 77 LEU A C 1
ATOM 638 O O . LEU A 1 77 ? 10.836 -0.904 -10.749 1.00 65.56 77 LEU A O 1
ATOM 642 N N . THR A 1 78 ? 12.479 0.360 -11.648 1.00 67.50 78 THR A N 1
ATOM 643 C CA . THR A 1 78 ? 13.026 0.862 -10.380 1.00 67.50 78 THR A CA 1
ATOM 644 C C . THR A 1 78 ? 12.696 2.347 -10.222 1.00 67.50 78 THR A C 1
ATOM 646 O O . THR A 1 78 ? 12.020 2.744 -9.282 1.00 67.50 78 THR A O 1
ATOM 649 N N . GLY A 1 79 ? 13.053 3.184 -11.202 1.00 66.75 79 GLY A N 1
ATOM 650 C CA . GLY A 1 79 ? 12.864 4.635 -11.103 1.00 66.75 79 GLY A CA 1
ATOM 651 C C . GLY A 1 79 ? 11.405 5.101 -10.995 1.00 66.75 79 GLY A C 1
ATOM 652 O O . GLY A 1 79 ? 11.081 5.925 -10.141 1.00 66.75 79 GLY A O 1
ATOM 653 N N . LEU A 1 80 ? 10.504 4.606 -11.848 1.00 62.62 80 LEU A N 1
ATOM 654 C CA . LEU A 1 80 ? 9.097 5.049 -11.893 1.00 62.62 80 LEU A CA 1
ATOM 655 C C . LEU A 1 80 ? 8.211 4.427 -10.803 1.00 62.62 80 LEU A C 1
ATOM 657 O O . LEU A 1 80 ? 7.271 5.064 -10.330 1.00 62.62 80 LEU A O 1
ATOM 661 N N . THR A 1 81 ? 8.485 3.187 -10.415 1.00 66.69 81 THR A N 1
ATOM 662 C CA . THR A 1 81 ? 7.725 2.448 -9.394 1.00 66.69 81 THR A CA 1
ATOM 663 C C . THR A 1 81 ? 8.065 2.929 -7.985 1.00 66.69 81 THR A C 1
ATOM 665 O O . THR A 1 81 ? 7.145 3.159 -7.197 1.00 66.69 81 THR A O 1
ATOM 668 N N . GLU A 1 82 ? 9.351 3.153 -7.692 1.00 67.94 82 GLU A N 1
ATOM 669 C CA . GLU A 1 82 ? 9.818 3.646 -6.393 1.00 67.94 82 GLU A CA 1
ATOM 670 C C . GLU A 1 82 ? 9.455 5.122 -6.195 1.00 67.94 82 GLU A C 1
ATOM 672 O O . GLU A 1 82 ? 8.922 5.491 -5.151 1.00 67.94 82 GLU A O 1
ATOM 677 N N . SER A 1 83 ? 9.651 5.974 -7.211 1.00 63.03 83 SER A N 1
ATOM 678 C CA . SER A 1 83 ? 9.343 7.412 -7.095 1.00 63.03 83 SER A CA 1
ATOM 679 C C . SER A 1 83 ? 7.852 7.714 -6.916 1.00 63.03 83 SER A C 1
ATOM 681 O O . SER A 1 83 ? 7.496 8.715 -6.294 1.00 63.03 83 SER A O 1
ATOM 683 N N . ALA A 1 84 ? 6.973 6.856 -7.435 1.00 67.81 84 ALA A N 1
ATOM 684 C CA . ALA A 1 84 ? 5.527 7.005 -7.297 1.00 67.81 84 ALA A CA 1
ATOM 685 C C . ALA A 1 84 ? 4.946 6.278 -6.068 1.00 67.81 84 ALA A C 1
ATOM 687 O O . ALA A 1 84 ? 3.736 6.375 -5.829 1.00 67.81 84 ALA A O 1
ATOM 688 N N . GLY A 1 85 ? 5.766 5.529 -5.315 1.00 77.25 85 GLY A N 1
ATOM 689 C CA . GLY A 1 85 ? 5.291 4.640 -4.247 1.00 77.25 85 GLY A CA 1
ATOM 690 C C . GLY A 1 85 ? 4.262 3.629 -4.761 1.00 77.25 85 GLY A C 1
ATOM 691 O O . GLY A 1 85 ? 3.263 3.345 -4.099 1.00 77.25 85 GLY A O 1
ATOM 692 N N . LEU A 1 86 ? 4.429 3.161 -6.002 1.00 80.75 86 LEU A N 1
ATOM 693 C CA . LEU A 1 86 ? 3.399 2.389 -6.696 1.00 80.75 86 LEU A CA 1
ATOM 694 C C . LEU A 1 86 ? 3.204 1.009 -6.064 1.00 80.75 86 LEU A C 1
ATOM 696 O O . LEU A 1 86 ? 2.081 0.515 -6.009 1.00 80.75 86 LEU A O 1
ATOM 700 N N . GLU A 1 87 ? 4.292 0.416 -5.578 1.00 78.44 87 GLU A N 1
ATOM 701 C CA . GLU A 1 87 ? 4.267 -0.838 -4.832 1.00 78.44 87 GLU A CA 1
ATOM 702 C C . GLU A 1 87 ? 3.373 -0.723 -3.596 1.00 78.44 87 GLU A C 1
ATOM 704 O O . GLU A 1 87 ? 2.417 -1.483 -3.458 1.00 78.44 87 GLU A O 1
ATOM 709 N N . GLU A 1 88 ? 3.612 0.287 -2.756 1.00 78.75 88 GLU A N 1
ATOM 710 C CA . GLU A 1 88 ? 2.820 0.549 -1.552 1.00 78.75 88 GLU A CA 1
ATOM 711 C C . GLU A 1 88 ? 1.338 0.741 -1.893 1.00 78.75 88 GLU A C 1
ATOM 713 O O . GLU A 1 88 ? 0.480 0.056 -1.344 1.00 78.75 88 GLU A O 1
ATOM 718 N N . ARG A 1 89 ? 1.028 1.586 -2.884 1.00 80.81 89 ARG A N 1
ATOM 719 C CA . ARG A 1 89 ? -0.358 1.852 -3.303 1.00 80.81 89 ARG A CA 1
ATOM 720 C C . ARG A 1 89 ? -1.080 0.610 -3.822 1.00 80.81 89 ARG A C 1
ATOM 722 O O . ARG A 1 89 ? -2.268 0.435 -3.553 1.00 80.81 89 ARG A O 1
ATOM 729 N N . LEU A 1 90 ? -0.399 -0.231 -4.601 1.00 81.12 90 LEU A N 1
ATOM 730 C CA . LEU A 1 90 ? -0.987 -1.465 -5.126 1.00 81.12 90 LEU A CA 1
ATOM 731 C C . LEU A 1 90 ? -1.177 -2.511 -4.027 1.00 81.12 90 LEU A C 1
ATOM 733 O O . LEU A 1 90 ? -2.190 -3.208 -4.045 1.00 81.12 90 LEU A O 1
ATOM 737 N N . ASN A 1 91 ? -0.260 -2.576 -3.062 1.00 79.00 91 ASN A N 1
ATOM 738 C CA . ASN A 1 91 ? -0.396 -3.437 -1.891 1.00 79.00 91 ASN A CA 1
ATOM 739 C C . ASN A 1 91 ? -1.577 -2.984 -1.017 1.00 79.00 91 ASN A C 1
ATOM 741 O O . ASN A 1 91 ? -2.429 -3.804 -0.680 1.00 79.00 91 ASN A O 1
ATOM 745 N N . SER A 1 92 ? -1.718 -1.679 -0.748 1.00 78.88 92 SER A N 1
ATOM 746 C CA . SER A 1 92 ? -2.883 -1.138 -0.032 1.00 78.88 92 SER A CA 1
ATOM 747 C C . SER A 1 92 ? -4.194 -1.425 -0.767 1.00 78.88 92 SER A C 1
ATOM 749 O O . SER A 1 92 ? -5.215 -1.715 -0.150 1.00 78.88 92 SER A O 1
ATOM 751 N N . LEU A 1 93 ? -4.192 -1.385 -2.103 1.00 81.56 93 LEU A N 1
ATOM 752 C CA . LEU A 1 93 ? -5.371 -1.732 -2.896 1.00 81.56 93 LEU A CA 1
ATOM 753 C C . LEU A 1 93 ? -5.705 -3.234 -2.833 1.00 81.56 93 LEU A C 1
ATOM 755 O O . LEU A 1 93 ? -6.879 -3.609 -2.881 1.00 81.56 93 LEU A O 1
ATOM 759 N N . ASP A 1 94 ? -4.698 -4.108 -2.782 1.00 76.81 94 ASP A N 1
ATOM 760 C CA . ASP A 1 94 ? -4.890 -5.547 -2.560 1.00 76.81 94 ASP A CA 1
ATOM 761 C C . ASP A 1 94 ? -5.525 -5.801 -1.189 1.00 76.81 94 ASP A C 1
ATOM 763 O O . ASP A 1 94 ? -6.496 -6.554 -1.104 1.00 76.81 94 ASP A O 1
ATOM 767 N N . GLU A 1 95 ? -5.045 -5.115 -0.155 1.00 77.56 95 GLU A N 1
ATOM 768 C CA . GLU A 1 95 ? -5.567 -5.203 1.208 1.00 77.56 95 GLU A CA 1
ATOM 769 C C . GLU A 1 95 ? -7.021 -4.723 1.305 1.00 77.56 95 GLU A C 1
ATOM 771 O O . GLU A 1 95 ? -7.885 -5.466 1.771 1.00 77.56 95 GLU A O 1
ATOM 776 N N . VAL A 1 96 ? -7.335 -3.534 0.776 1.00 79.50 96 VAL A N 1
ATOM 777 C CA . VAL A 1 96 ? -8.711 -3.001 0.765 1.00 79.50 96 VAL A CA 1
ATOM 778 C C . VAL A 1 96 ? -9.672 -3.960 0.062 1.00 79.50 96 VAL A C 1
ATOM 780 O O . VAL A 1 96 ? -10.796 -4.167 0.518 1.00 79.50 96 VAL A O 1
ATOM 783 N N . ILE A 1 97 ? -9.238 -4.583 -1.036 1.00 79.44 97 ILE A N 1
ATOM 784 C CA . ILE A 1 97 ? -10.066 -5.549 -1.763 1.00 79.44 97 ILE A CA 1
ATOM 785 C C . ILE A 1 97 ? -10.227 -6.852 -0.980 1.00 79.44 97 ILE A C 1
ATOM 787 O O . ILE A 1 97 ? -11.328 -7.400 -0.966 1.00 79.44 97 ILE A O 1
ATOM 791 N N . ALA A 1 98 ? -9.183 -7.336 -0.306 1.00 74.50 98 ALA A N 1
ATOM 792 C CA . ALA A 1 98 ? -9.281 -8.511 0.556 1.00 74.50 98 ALA A CA 1
ATOM 793 C C . ALA A 1 98 ? -10.269 -8.279 1.710 1.00 74.50 98 ALA A C 1
ATOM 795 O O . ALA A 1 98 ? -11.152 -9.108 1.931 1.00 74.50 98 ALA A O 1
ATOM 796 N N . ILE A 1 99 ? -10.184 -7.120 2.370 1.00 76.38 99 ILE A N 1
ATOM 797 C CA . ILE A 1 99 ? -11.112 -6.710 3.431 1.00 76.38 99 ILE A CA 1
ATOM 798 C C . ILE A 1 99 ? -12.545 -6.643 2.891 1.00 76.38 99 ILE A C 1
ATOM 800 O O . ILE A 1 99 ? -13.460 -7.185 3.507 1.00 76.38 99 ILE A O 1
ATOM 804 N N . ALA A 1 100 ? -12.756 -6.020 1.728 1.00 76.44 100 ALA A N 1
ATOM 805 C CA . ALA A 1 100 ? -14.083 -5.906 1.127 1.00 76.44 100 ALA A CA 1
ATOM 806 C C . ALA A 1 100 ? -14.687 -7.274 0.765 1.00 76.44 100 ALA A C 1
ATOM 808 O O . ALA A 1 100 ? -15.871 -7.507 1.009 1.00 76.44 100 ALA A O 1
ATOM 809 N N . ILE A 1 101 ? -13.883 -8.195 0.218 1.00 78.06 101 ILE A N 1
ATOM 810 C CA . ILE A 1 101 ? -14.315 -9.570 -0.076 1.00 78.06 101 ILE A CA 1
ATOM 811 C C . ILE A 1 101 ? -14.699 -10.286 1.217 1.00 78.06 101 ILE A C 1
ATOM 813 O O . ILE A 1 101 ? -15.784 -10.856 1.292 1.00 78.06 101 ILE A O 1
ATOM 817 N N . HIS A 1 102 ? -13.848 -10.214 2.242 1.00 78.50 102 HIS A N 1
ATOM 818 C CA . HIS A 1 102 ? -14.116 -10.856 3.522 1.00 78.50 102 HIS A CA 1
ATOM 819 C C . HIS A 1 102 ? -15.397 -10.318 4.171 1.00 78.50 102 HIS A C 1
ATOM 821 O O . HIS A 1 102 ? -16.270 -11.092 4.557 1.00 78.50 102 HIS A O 1
ATOM 827 N N . LYS A 1 103 ? -15.569 -8.991 4.217 1.00 77.06 103 LYS A N 1
ATOM 828 C CA . LYS A 1 103 ? -16.795 -8.360 4.726 1.00 77.06 103 LYS A CA 1
ATOM 829 C C . LYS A 1 103 ? -18.037 -8.788 3.948 1.00 77.06 103 LYS A C 1
ATOM 831 O O . LYS A 1 103 ? -19.071 -9.054 4.553 1.00 77.06 103 LYS A O 1
ATOM 836 N N . SER A 1 104 ? -17.931 -8.896 2.626 1.00 79.06 104 SER A N 1
ATOM 837 C CA . SER A 1 104 ? -19.015 -9.397 1.777 1.00 79.06 104 SER A CA 1
ATOM 838 C C . SER A 1 104 ? -19.383 -10.847 2.114 1.00 79.06 104 SER A C 1
ATOM 840 O O . SER A 1 104 ? -20.564 -11.172 2.226 1.00 79.06 104 SER A O 1
ATOM 842 N N . GLU A 1 105 ? -18.394 -11.713 2.355 1.00 80.81 105 GLU A N 1
ATOM 843 C CA . GLU A 1 105 ? -18.628 -13.095 2.797 1.00 80.81 105 GLU A CA 1
ATOM 844 C C . GLU A 1 105 ? -19.279 -13.162 4.183 1.00 80.81 105 GLU A C 1
ATOM 846 O O . GLU A 1 105 ? -20.212 -13.940 4.384 1.00 80.81 105 GLU A O 1
ATOM 851 N N . VAL A 1 106 ? -18.839 -12.331 5.131 1.00 81.81 106 VAL A N 1
ATOM 852 C CA . VAL A 1 106 ? -19.445 -12.262 6.467 1.00 81.81 106 VAL A CA 1
ATOM 853 C C . VAL A 1 106 ? -20.891 -11.776 6.387 1.00 81.81 106 VAL A C 1
ATOM 855 O O . VAL A 1 106 ? -21.772 -12.417 6.959 1.00 81.81 106 VAL A O 1
ATOM 858 N N . LEU A 1 107 ? -21.163 -10.704 5.636 1.00 80.94 107 LEU A N 1
ATOM 859 C CA . LEU A 1 107 ? -22.523 -10.212 5.417 1.00 80.94 107 LEU A CA 1
ATOM 860 C C . LEU A 1 107 ? -23.399 -11.293 4.783 1.00 80.94 107 LEU A C 1
ATOM 862 O O . LEU A 1 107 ? -24.509 -11.530 5.251 1.00 80.94 107 LEU A O 1
ATOM 866 N N . LYS A 1 108 ? -22.887 -11.991 3.766 1.00 85.25 108 LYS A N 1
ATOM 867 C CA . LYS A 1 108 ? -23.594 -13.105 3.136 1.00 85.25 108 LYS A CA 1
ATOM 868 C C . LYS A 1 108 ? -23.956 -14.189 4.154 1.00 85.25 108 LYS A C 1
ATOM 870 O O . LYS A 1 108 ? -25.101 -14.619 4.181 1.00 85.25 108 LYS A O 1
ATOM 875 N N . ASN A 1 109 ? -23.025 -14.583 5.022 1.00 85.25 109 ASN A N 1
ATOM 876 C CA . ASN A 1 109 ? -23.292 -15.584 6.057 1.00 85.25 109 ASN A CA 1
ATOM 877 C C . ASN A 1 109 ? -24.373 -15.127 7.050 1.00 85.25 109 ASN A C 1
ATOM 879 O O . ASN A 1 109 ? -25.205 -15.936 7.453 1.00 85.25 109 ASN A O 1
ATOM 883 N N . ILE A 1 110 ? -24.377 -13.848 7.439 1.00 83.12 110 ILE A N 1
ATOM 884 C CA . ILE A 1 110 ? -25.400 -13.282 8.334 1.00 83.12 110 ILE A CA 1
ATOM 885 C C . ILE A 1 110 ? -26.764 -13.280 7.637 1.00 83.12 110 ILE A C 1
ATOM 887 O O . ILE A 1 110 ? -27.751 -13.728 8.212 1.00 83.12 110 ILE A O 1
ATOM 891 N N . VAL A 1 111 ? -26.816 -12.838 6.380 1.00 85.75 111 VAL A N 1
ATOM 892 C CA . VAL A 1 111 ? -28.036 -12.839 5.562 1.00 85.75 111 VAL A CA 1
ATOM 893 C C . VAL A 1 111 ? -28.583 -14.254 5.373 1.00 85.75 111 VAL A C 1
ATOM 895 O O . VAL A 1 111 ? -29.786 -14.458 5.507 1.00 85.75 111 VAL A O 1
ATOM 898 N N . ASP A 1 112 ? -27.723 -15.233 5.094 1.00 89.94 112 ASP A N 1
ATOM 899 C CA . ASP A 1 112 ? -28.126 -16.629 4.897 1.00 89.94 112 ASP A CA 1
ATOM 900 C C . ASP A 1 112 ? -28.707 -17.249 6.188 1.00 89.94 112 ASP A C 1
ATOM 902 O O . ASP A 1 112 ? -29.524 -18.168 6.117 1.00 89.94 112 ASP A O 1
ATOM 906 N N . GLN A 1 113 ? -28.311 -16.751 7.367 1.00 87.88 113 GLN A N 1
ATOM 907 C CA . GLN A 1 113 ? -28.789 -17.225 8.673 1.00 87.88 113 GLN A CA 1
ATOM 908 C C . GLN A 1 113 ? -30.033 -16.484 9.179 1.00 87.88 113 GLN A C 1
ATOM 910 O O . GLN A 1 113 ? -30.931 -17.108 9.742 1.00 87.88 113 GLN A O 1
ATOM 915 N N . GLU A 1 114 ? -30.073 -15.163 9.019 1.00 86.56 114 GLU A N 1
ATOM 916 C CA . GLU A 1 114 ? -31.063 -14.286 9.658 1.00 86.56 114 GLU A CA 1
ATOM 917 C C . GLU A 1 114 ? -32.082 -13.692 8.668 1.00 86.56 114 GLU A C 1
ATOM 919 O O . GLU A 1 114 ? -33.133 -13.204 9.083 1.00 86.56 114 GLU A O 1
ATOM 924 N N . GLY A 1 115 ? -31.800 -13.749 7.363 1.00 82.81 115 GLY A N 1
ATOM 925 C CA . GLY A 1 115 ? -32.594 -13.120 6.309 1.00 82.81 115 GLY A CA 1
ATOM 926 C C . GLY A 1 115 ? -32.334 -11.616 6.157 1.00 82.81 115 GLY A C 1
ATOM 927 O O . GLY A 1 115 ? -31.861 -10.938 7.064 1.00 82.81 115 GLY A O 1
ATOM 928 N N . TRP A 1 116 ? -32.678 -11.066 4.988 1.00 85.25 116 TRP A N 1
ATOM 929 C CA . TRP A 1 116 ? -32.483 -9.639 4.673 1.00 85.25 116 TRP A CA 1
ATOM 930 C C . TRP A 1 116 ? -33.303 -8.680 5.549 1.00 85.25 116 TRP A C 1
ATOM 932 O O . TRP A 1 116 ? -32.961 -7.506 5.663 1.00 85.25 116 TRP A O 1
ATOM 942 N N . GLU A 1 117 ? -34.385 -9.169 6.156 1.00 85.50 117 GLU A N 1
ATOM 943 C CA . GLU A 1 117 ? -35.282 -8.379 7.006 1.00 85.50 117 GLU A CA 1
ATOM 944 C C . GLU A 1 117 ? -34.810 -8.297 8.468 1.00 85.50 117 GLU A C 1
ATOM 946 O O . GLU A 1 117 ? -35.465 -7.648 9.281 1.00 85.50 117 GLU A O 1
ATOM 951 N N . SER A 1 118 ? -33.687 -8.936 8.825 1.00 88.06 118 SER A N 1
ATOM 952 C CA . SER A 1 118 ? -33.170 -8.890 10.196 1.00 88.06 118 SER A CA 1
ATOM 953 C C . SER A 1 118 ? -32.696 -7.478 10.567 1.00 88.06 118 SER A C 1
ATOM 955 O O . SER A 1 118 ? -32.017 -6.803 9.791 1.00 88.06 118 SER A O 1
ATOM 957 N N . GLU A 1 119 ? -32.994 -7.039 11.796 1.00 81.44 119 GLU A N 1
ATOM 958 C CA . GLU A 1 119 ? -32.539 -5.741 12.328 1.00 81.44 119 GLU A CA 1
ATOM 959 C C . GLU A 1 119 ? -31.007 -5.616 12.349 1.00 81.44 119 GLU A C 1
ATOM 961 O O . GLU A 1 119 ? -30.448 -4.519 12.363 1.00 81.44 119 GLU A O 1
ATOM 966 N N . ARG A 1 120 ? -30.291 -6.743 12.400 1.00 79.25 120 ARG A N 1
ATOM 967 C CA . ARG A 1 120 ? -28.829 -6.759 12.337 1.00 79.25 120 ARG A CA 1
ATOM 968 C C . ARG A 1 120 ? -28.343 -6.531 10.910 1.00 79.25 120 ARG A C 1
ATOM 970 O O . ARG A 1 120 ? -27.449 -5.714 10.720 1.00 79.25 120 ARG A O 1
ATOM 977 N N . VAL A 1 121 ? -28.940 -7.197 9.920 1.00 77.81 121 VAL A N 1
ATOM 978 C CA . VAL A 1 121 ? -28.613 -6.983 8.504 1.00 77.81 121 VAL A CA 1
ATOM 979 C C . VAL A 1 121 ? -28.947 -5.552 8.096 1.00 77.81 121 VAL A C 1
ATOM 981 O O . VAL A 1 121 ? -28.095 -4.891 7.516 1.00 77.81 121 VAL A O 1
ATOM 984 N N . GLN A 1 122 ? -30.124 -5.036 8.460 1.00 76.88 122 GLN A N 1
ATOM 985 C CA . GLN A 1 122 ? -30.515 -3.655 8.154 1.00 76.88 122 GLN A CA 1
ATOM 986 C C . GLN A 1 122 ? -29.535 -2.632 8.739 1.00 76.88 122 GLN A C 1
ATOM 988 O O . GLN A 1 122 ? -29.086 -1.752 8.013 1.00 76.88 122 GLN A O 1
ATOM 993 N N . ARG A 1 123 ? -29.095 -2.808 9.993 1.00 76.56 123 ARG A N 1
ATOM 994 C CA . ARG A 1 123 ? -28.050 -1.953 10.581 1.00 76.56 123 ARG A CA 1
ATOM 995 C C . ARG A 1 123 ? -26.725 -2.024 9.828 1.00 76.56 123 ARG A C 1
ATOM 997 O O . ARG A 1 123 ? -26.120 -0.990 9.596 1.00 76.56 123 ARG A O 1
ATOM 1004 N N . ILE A 1 124 ? -26.279 -3.208 9.404 1.00 73.94 124 ILE A N 1
ATOM 1005 C CA . ILE A 1 124 ? -25.042 -3.334 8.613 1.00 73.94 124 ILE A CA 1
ATOM 1006 C C . ILE A 1 124 ? -25.191 -2.629 7.256 1.00 73.94 124 ILE A C 1
ATOM 1008 O O . ILE A 1 124 ? -24.266 -1.960 6.803 1.00 73.94 124 ILE A O 1
ATOM 1012 N N . MET A 1 125 ? -26.356 -2.746 6.617 1.00 73.31 125 MET A N 1
ATOM 1013 C CA . MET A 1 125 ? -26.648 -2.054 5.360 1.00 73.31 125 MET A CA 1
ATOM 1014 C C . MET A 1 125 ? -26.636 -0.528 5.534 1.00 73.31 125 MET A C 1
ATOM 1016 O O . MET A 1 125 ? -26.133 0.171 4.663 1.00 73.31 125 MET A O 1
ATOM 1020 N N . GLU A 1 126 ? -27.159 -0.014 6.647 1.00 70.06 126 GLU A N 1
ATOM 1021 C CA . GLU A 1 126 ? -27.210 1.424 6.944 1.00 70.06 126 GLU A CA 1
ATOM 1022 C C . GLU A 1 126 ? -25.860 2.001 7.405 1.00 70.06 126 GLU A C 1
ATOM 1024 O O . GLU A 1 126 ? -25.525 3.132 7.058 1.00 70.06 126 GLU A O 1
ATOM 1029 N N . GLU A 1 127 ? -25.081 1.243 8.182 1.00 67.81 127 GLU A N 1
ATOM 1030 C CA . GLU A 1 127 ? -23.820 1.708 8.776 1.00 67.81 127 GLU A CA 1
ATOM 1031 C C . GLU A 1 127 ? -22.593 1.450 7.886 1.00 67.81 127 GLU A C 1
ATOM 1033 O O . GLU A 1 127 ? -21.621 2.206 7.952 1.00 67.81 127 GLU A O 1
ATOM 1038 N N . GLU A 1 128 ? -22.600 0.387 7.069 1.00 64.19 128 GLU A N 1
ATOM 1039 C CA . GLU A 1 128 ? -21.410 -0.062 6.332 1.00 64.19 128 GLU A CA 1
ATOM 1040 C C . GLU A 1 128 ? -21.540 -0.051 4.801 1.00 64.19 128 GLU A C 1
ATOM 1042 O O . GLU A 1 128 ? -20.509 -0.096 4.120 1.00 64.19 128 GLU A O 1
ATOM 1047 N N . ILE A 1 129 ? -22.752 0.008 4.233 1.00 61.50 129 ILE A N 1
ATOM 1048 C CA . ILE A 1 129 ? -22.938 0.052 2.774 1.00 61.50 129 ILE A CA 1
ATOM 1049 C C . ILE A 1 129 ? -23.177 1.488 2.317 1.00 61.50 129 ILE A C 1
ATOM 1051 O O . ILE A 1 129 ? -24.144 2.143 2.687 1.00 61.50 129 ILE A O 1
ATOM 1055 N N . PHE A 1 130 ? -22.275 1.964 1.460 1.00 63.44 130 PHE A N 1
ATOM 1056 C CA . PHE A 1 130 ? -22.254 3.340 0.975 1.00 63.44 130 PHE A CA 1
ATOM 1057 C C . PHE A 1 130 ? -22.708 3.428 -0.484 1.00 63.44 130 PHE A C 1
ATOM 1059 O O . PHE A 1 130 ? -22.282 2.629 -1.322 1.00 63.44 130 PHE A O 1
ATOM 1066 N N . ASP A 1 131 ? -23.503 4.451 -0.805 1.00 58.00 131 ASP A N 1
ATOM 1067 C CA . ASP A 1 131 ? -23.774 4.860 -2.184 1.00 58.00 131 ASP A CA 1
ATOM 1068 C C . ASP A 1 131 ? -22.783 5.968 -2.597 1.00 58.00 131 ASP A C 1
ATOM 1070 O O . ASP A 1 131 ? -22.834 7.075 -2.049 1.00 58.00 131 ASP A O 1
ATOM 1074 N N . PRO A 1 132 ? -21.879 5.718 -3.563 1.00 57.88 132 PRO A N 1
ATOM 1075 C CA . PRO A 1 132 ? -20.897 6.706 -3.997 1.00 57.88 132 PRO A CA 1
ATOM 1076 C C . PRO A 1 132 ? -21.511 7.952 -4.659 1.00 57.88 132 PRO A C 1
ATOM 1078 O O . PRO A 1 132 ? -20.826 8.963 -4.793 1.00 57.88 132 PRO A O 1
ATOM 1081 N N . VAL A 1 133 ? -22.781 7.910 -5.073 1.00 59.75 133 VAL A N 1
ATOM 1082 C CA . VAL A 1 133 ? -23.491 9.057 -5.667 1.00 59.75 133 VAL A CA 1
ATOM 1083 C C . VAL A 1 133 ? -24.009 10.025 -4.596 1.00 59.75 133 VAL A C 1
ATOM 1085 O O . VAL A 1 133 ? -24.221 11.201 -4.884 1.00 59.75 133 VAL A O 1
ATOM 1088 N N . LEU A 1 134 ? -24.169 9.561 -3.353 1.00 58.22 134 LEU A N 1
ATOM 1089 C CA . LEU A 1 134 ? -24.658 10.365 -2.228 1.00 58.22 134 LEU A CA 1
ATOM 1090 C C . LEU A 1 134 ? -23.536 11.067 -1.446 1.00 58.22 134 LEU A C 1
ATOM 1092 O O . LEU A 1 134 ? -23.816 11.753 -0.466 1.00 58.22 134 LEU A O 1
ATOM 1096 N N . LEU A 1 135 ? -22.283 10.919 -1.883 1.00 55.75 135 LEU A N 1
ATOM 1097 C CA . LEU A 1 135 ? -21.123 11.521 -1.236 1.00 55.75 135 LEU A CA 1
ATOM 1098 C C . LEU A 1 135 ? -21.100 13.040 -1.412 1.00 55.75 135 LEU A C 1
ATOM 1100 O O . LEU A 1 135 ? -20.935 13.562 -2.517 1.00 55.75 135 LEU A O 1
ATOM 1104 N N . ASN A 1 136 ? -21.144 13.751 -0.293 1.00 56.84 136 ASN A N 1
ATOM 1105 C CA . ASN A 1 136 ? -20.792 15.157 -0.223 1.00 56.84 136 ASN A CA 1
ATOM 1106 C C . ASN A 1 136 ? -19.339 15.316 0.237 1.00 56.84 136 ASN A C 1
ATOM 1108 O O . ASN A 1 136 ? -18.788 14.494 0.966 1.00 56.84 136 ASN A O 1
ATOM 1112 N N . MET A 1 137 ? -18.702 16.431 -0.137 1.00 53.62 137 MET A N 1
ATOM 1113 C CA . MET A 1 137 ? -17.354 16.784 0.346 1.00 53.62 137 MET A CA 1
ATOM 1114 C C . MET A 1 137 ? -17.264 16.785 1.882 1.00 53.62 137 MET A C 1
ATOM 1116 O O . MET A 1 137 ? -16.210 16.480 2.425 1.00 53.62 137 MET A O 1
ATOM 1120 N N . SER A 1 138 ? -18.371 17.066 2.579 1.00 56.56 138 SER A N 1
ATOM 1121 C CA . SER A 1 138 ? -18.486 16.984 4.040 1.00 56.56 138 SER A CA 1
ATOM 1122 C C . SER A 1 138 ? -18.287 15.579 4.607 1.00 56.56 138 SER A C 1
ATOM 1124 O O . SER A 1 138 ? -17.801 15.462 5.723 1.00 56.56 138 SER A O 1
ATOM 1126 N N . ASP A 1 139 ? -18.599 14.527 3.849 1.00 51.72 139 ASP A N 1
ATOM 1127 C CA . ASP A 1 139 ? -18.474 13.132 4.300 1.00 51.72 139 ASP A CA 1
ATOM 1128 C C . ASP A 1 139 ? -17.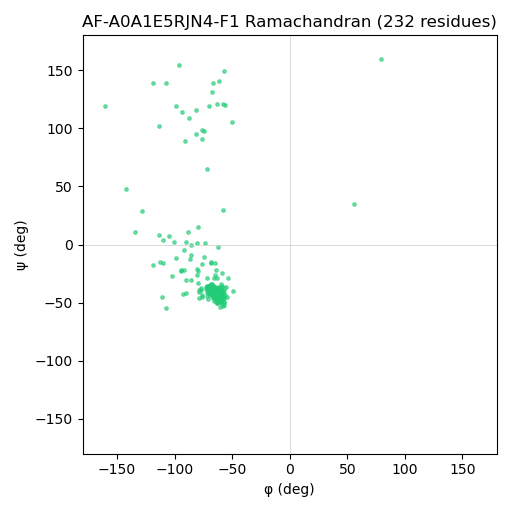013 12.648 4.215 1.00 51.72 139 ASP A C 1
ATOM 1130 O O . ASP A 1 139 ? -16.588 11.750 4.942 1.00 51.72 139 ASP A O 1
ATOM 1134 N N . PHE A 1 140 ? -16.220 13.302 3.356 1.00 48.31 140 PHE A N 1
ATOM 1135 C CA . PHE A 1 140 ? -14.764 13.165 3.262 1.00 48.31 140 PHE A CA 1
ATOM 1136 C C . PHE A 1 140 ? -13.998 14.088 4.205 1.00 48.31 140 PHE A C 1
ATOM 1138 O O . PHE A 1 140 ? -12.805 13.869 4.425 1.00 48.31 140 PHE A O 1
ATOM 1145 N N . ILE A 1 141 ? -14.666 15.075 4.814 1.00 49.94 141 ILE A N 1
ATOM 1146 C CA . ILE A 1 141 ? -14.192 15.678 6.064 1.00 49.94 141 ILE A CA 1
ATOM 1147 C C . ILE A 1 141 ? -14.434 14.626 7.148 1.00 49.94 141 ILE A C 1
ATOM 1149 O O . ILE A 1 141 ? -15.270 14.757 8.039 1.00 49.94 141 ILE A O 1
ATOM 1153 N N . ARG A 1 142 ? -13.720 13.507 7.022 1.00 44.22 142 ARG A N 1
ATOM 1154 C CA . ARG A 1 142 ? -13.711 12.472 8.025 1.00 44.22 142 ARG A CA 1
ATOM 1155 C C . ARG A 1 142 ? -13.153 13.075 9.302 1.00 44.22 142 ARG A C 1
ATOM 1157 O O . ARG A 1 142 ? -12.169 13.818 9.306 1.00 44.22 142 ARG A O 1
ATOM 1164 N N . ASN A 1 143 ? -13.776 12.656 10.390 1.00 44.56 143 ASN A N 1
ATOM 1165 C CA . ASN A 1 143 ? -13.390 12.795 11.789 1.00 44.56 143 ASN A CA 1
ATOM 1166 C C . ASN A 1 143 ? -11.999 12.177 12.110 1.00 44.56 143 ASN A C 1
ATOM 1168 O O . ASN A 1 143 ? -11.748 11.723 13.222 1.00 44.56 143 ASN A O 1
ATOM 1172 N N . ASP A 1 144 ? -11.069 12.148 11.156 1.00 45.19 144 ASP A N 1
ATOM 1173 C CA . ASP A 1 144 ? -9.728 11.572 11.274 1.00 45.19 144 ASP A CA 1
ATOM 1174 C C . ASP A 1 144 ? -8.794 12.479 12.086 1.00 45.19 144 ASP A C 1
ATOM 1176 O O . ASP A 1 144 ? -7.794 12.016 12.634 1.00 45.19 144 ASP A O 1
ATOM 1180 N N . GLN A 1 145 ? -9.164 13.751 12.278 1.00 46.16 145 GLN A N 1
ATOM 1181 C CA . GLN A 1 145 ? -8.574 14.543 13.354 1.00 46.16 145 GLN A CA 1
ATOM 1182 C C . GLN A 1 145 ? -8.917 13.937 14.720 1.00 46.16 145 GLN A C 1
ATOM 1184 O O . GLN A 1 145 ? -8.027 13.848 15.555 1.00 46.16 145 GLN A O 1
ATOM 1189 N N . TYR A 1 146 ? -10.136 13.432 14.943 1.00 46.06 146 TYR A N 1
ATOM 1190 C CA . TYR A 1 146 ? -10.539 12.865 16.233 1.00 46.06 146 TYR A CA 1
ATOM 1191 C C . TYR A 1 146 ? -9.833 11.543 16.561 1.00 46.06 146 TYR A C 1
ATOM 1193 O O . TYR A 1 146 ? -9.373 11.395 17.685 1.00 46.06 146 TYR A O 1
ATOM 1201 N N . ASN A 1 147 ? -9.660 10.606 15.622 1.00 46.38 147 ASN A N 1
ATOM 1202 C CA . ASN A 1 147 ? -8.999 9.325 15.932 1.00 46.38 147 ASN A CA 1
ATOM 1203 C C . ASN A 1 147 ? -7.478 9.452 16.143 1.00 46.38 147 ASN A C 1
ATOM 1205 O O . ASN A 1 147 ? -6.934 8.819 17.049 1.00 46.38 147 ASN A O 1
ATOM 1209 N N . VAL A 1 148 ? -6.786 10.320 15.393 1.00 47.16 148 VAL A N 1
ATOM 1210 C CA . VAL A 1 148 ? -5.362 10.618 15.648 1.00 47.16 148 VAL A CA 1
ATOM 1211 C C . VAL A 1 148 ? -5.198 11.433 16.939 1.00 47.16 148 VAL A C 1
ATOM 1213 O O . VAL A 1 148 ? -4.280 11.161 17.719 1.00 47.16 148 VAL A O 1
ATOM 1216 N N . LEU A 1 149 ? -6.114 12.372 17.224 1.00 44.84 149 LEU A N 1
ATOM 1217 C CA . LEU A 1 149 ? -6.169 13.098 18.500 1.00 44.84 149 LEU A CA 1
ATOM 1218 C C . LEU A 1 149 ? -6.403 12.148 19.682 1.00 44.84 149 LEU A C 1
ATOM 1220 O O . LEU A 1 149 ? -5.701 12.252 20.682 1.00 44.84 149 LEU A O 1
ATOM 1224 N N . VAL A 1 150 ? -7.346 11.210 19.582 1.00 48.50 150 VAL A N 1
ATOM 1225 C CA . VAL A 1 150 ? -7.768 10.351 20.699 1.00 48.50 150 VAL A CA 1
ATOM 1226 C C . VAL A 1 150 ? -6.795 9.201 20.961 1.00 48.50 150 VAL A C 1
ATOM 1228 O O . VAL A 1 150 ? -6.522 8.912 22.122 1.00 48.50 150 VAL A O 1
ATOM 1231 N N . HIS A 1 151 ? -6.223 8.572 19.930 1.00 49.16 151 HIS A N 1
ATOM 1232 C CA . HIS A 1 151 ? -5.320 7.430 20.131 1.00 49.16 151 HIS A CA 1
ATOM 1233 C C . HIS A 1 151 ? -3.831 7.783 20.186 1.00 49.16 151 HIS A C 1
ATOM 1235 O O . HIS A 1 151 ? -3.076 7.029 20.795 1.00 49.16 151 HIS A O 1
ATOM 1241 N N . SER A 1 152 ? -3.390 8.915 19.620 1.00 53.47 152 SER A N 1
ATOM 1242 C CA . SER A 1 152 ? -1.977 9.331 19.712 1.00 53.47 152 SER A CA 1
ATOM 1243 C C . SER A 1 152 ? -1.768 10.568 20.586 1.00 53.47 152 SER A C 1
ATOM 1245 O O . SER A 1 152 ? -0.893 10.559 21.452 1.00 53.47 152 SER A O 1
ATOM 1247 N N . LEU A 1 153 ? -2.598 11.610 20.438 1.00 50.94 153 LEU A N 1
ATOM 1248 C CA . LEU A 1 153 ? -2.395 12.860 21.173 1.00 50.94 153 LEU A CA 1
ATOM 1249 C C . LEU A 1 153 ? -2.874 12.782 22.629 1.00 50.94 153 LEU A C 1
ATOM 1251 O O . LEU A 1 153 ? -2.170 13.281 23.497 1.00 50.94 153 LEU A O 1
ATOM 1255 N N . ILE A 1 154 ? -4.019 12.156 22.935 1.00 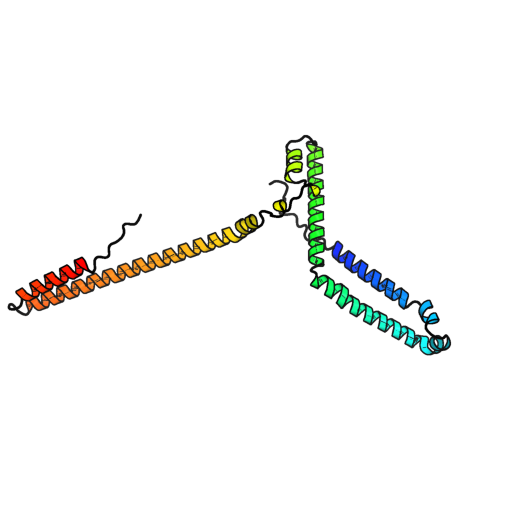59.75 154 ILE A N 1
ATOM 1256 C CA . ILE A 1 154 ? -4.516 12.042 24.321 1.00 59.75 154 ILE A CA 1
ATOM 1257 C C . ILE A 1 154 ? -3.536 11.263 25.212 1.00 59.75 154 ILE A C 1
ATOM 1259 O O . ILE A 1 154 ? -3.206 11.792 26.272 1.00 59.75 154 ILE A O 1
ATOM 1263 N N . PRO A 1 155 ? -2.999 10.088 24.821 1.00 69.44 155 PRO A N 1
ATOM 1264 C CA . PRO A 1 155 ? -2.007 9.392 25.638 1.00 69.44 155 PRO A CA 1
ATOM 1265 C C . PRO A 1 155 ? -0.710 10.188 25.820 1.00 69.44 155 PRO A C 1
ATOM 1267 O O . PRO A 1 155 ? -0.153 10.207 26.914 1.00 69.44 155 PRO A O 1
ATOM 1270 N N . GLU A 1 156 ? -0.231 10.889 24.788 1.00 67.69 156 GLU A N 1
ATOM 1271 C CA . GLU A 1 156 ? 0.956 11.749 24.905 1.00 67.69 156 GLU A CA 1
ATOM 1272 C C . GLU A 1 156 ? 0.695 12.997 25.762 1.00 67.69 156 GLU A C 1
ATOM 1274 O O . GLU A 1 156 ? 1.546 13.393 26.558 1.00 67.69 156 GLU A O 1
ATOM 1279 N N . LEU A 1 157 ? -0.499 13.591 25.682 1.00 66.38 157 LEU A N 1
ATOM 1280 C CA . LEU A 1 157 ? -0.921 14.684 26.561 1.00 66.38 157 LEU A CA 1
ATOM 1281 C C . LEU A 1 157 ? -1.095 14.209 28.004 1.00 66.38 157 LEU A C 1
ATOM 1283 O O . LEU A 1 157 ? -0.714 14.940 28.913 1.00 66.38 157 LEU A O 1
ATOM 1287 N N . GLN A 1 158 ? -1.605 12.996 28.227 1.00 71.88 158 GLN A N 1
ATOM 1288 C CA . GLN A 1 158 ? -1.684 12.372 29.549 1.00 71.88 158 GLN A CA 1
ATOM 1289 C C . GLN A 1 158 ? -0.285 12.135 30.122 1.00 71.88 158 GLN A C 1
ATOM 1291 O O . GLN A 1 158 ? 0.003 12.645 31.199 1.00 71.88 158 GLN A O 1
ATOM 1296 N N . LYS A 1 159 ? 0.632 11.508 29.368 1.00 79.62 159 LYS A N 1
ATOM 1297 C CA . LYS A 1 159 ? 2.039 11.347 29.783 1.00 79.62 159 LYS A CA 1
ATOM 1298 C C . LYS A 1 159 ? 2.708 12.683 30.093 1.00 79.62 159 LYS A C 1
ATOM 1300 O O . LYS A 1 159 ? 3.432 12.804 31.077 1.00 79.62 159 LYS A O 1
ATOM 1305 N N . ARG A 1 160 ? 2.482 13.701 29.257 1.00 78.12 160 ARG A N 1
ATOM 1306 C CA . ARG A 1 160 ? 3.055 15.036 29.459 1.00 78.12 160 ARG A CA 1
ATOM 1307 C C . ARG A 1 160 ? 2.447 15.732 30.674 1.00 78.12 160 ARG A C 1
ATOM 1309 O O . ARG A 1 160 ? 3.168 16.431 31.377 1.00 78.12 160 ARG A O 1
ATOM 1316 N N . ASN A 1 161 ? 1.159 15.532 30.935 1.00 79.69 161 ASN A N 1
ATOM 1317 C CA . ASN A 1 161 ? 0.482 16.048 32.119 1.00 79.69 161 ASN A CA 1
ATOM 1318 C C . ASN A 1 161 ? 0.982 15.359 33.395 1.00 79.69 161 ASN A C 1
ATOM 1320 O O . ASN A 1 161 ? 1.268 16.042 34.371 1.00 79.69 161 ASN A O 1
ATOM 1324 N N . ASP A 1 162 ? 1.163 14.040 33.374 1.00 86.81 162 ASP A N 1
ATOM 1325 C CA . ASP A 1 162 ? 1.709 13.287 34.506 1.00 86.81 162 ASP A CA 1
ATOM 1326 C C . ASP A 1 162 ? 3.160 13.701 34.788 1.00 86.81 162 ASP A C 1
ATOM 1328 O O . ASP A 1 162 ? 3.502 14.031 35.920 1.00 86.81 162 ASP A O 1
ATOM 1332 N N . PHE A 1 163 ? 3.983 13.854 33.745 1.00 89.06 163 PHE A N 1
ATOM 1333 C CA . PHE A 1 163 ? 5.335 14.404 33.877 1.00 89.06 163 PHE A CA 1
ATOM 1334 C C . PHE A 1 163 ? 5.346 15.825 34.461 1.00 89.06 163 PHE A C 1
ATOM 1336 O O . PHE A 1 163 ? 6.191 16.155 35.296 1.00 89.06 163 PHE A O 1
ATOM 1343 N N . LEU A 1 164 ? 4.432 16.692 34.011 1.00 86.50 164 LEU A N 1
ATOM 1344 C CA . LEU A 1 164 ? 4.314 18.050 34.539 1.00 86.50 164 LEU A CA 1
ATOM 1345 C C . LEU A 1 164 ? 3.854 18.045 35.999 1.00 86.50 164 LEU A C 1
ATOM 1347 O O . LEU A 1 164 ? 4.404 18.810 36.785 1.00 86.50 164 LEU A O 1
ATOM 1351 N N . LYS A 1 165 ? 2.920 17.171 36.384 1.00 88.00 165 LYS A N 1
ATOM 1352 C CA . LYS A 1 165 ? 2.508 16.996 37.783 1.00 88.00 165 LYS A CA 1
ATOM 1353 C C . LYS A 1 165 ? 3.672 16.549 38.659 1.00 88.00 165 LYS A C 1
ATOM 1355 O O . LYS A 1 165 ? 3.899 17.172 39.691 1.00 88.00 165 LYS A O 1
ATOM 1360 N N . ASP A 1 166 ? 4.451 15.561 38.226 1.00 89.56 166 ASP A N 1
ATOM 1361 C CA . ASP A 1 166 ? 5.629 15.094 38.966 1.00 89.56 166 ASP A CA 1
ATOM 1362 C C . ASP A 1 166 ? 6.669 16.214 39.131 1.00 89.56 166 ASP A C 1
ATOM 1364 O O . ASP A 1 166 ? 7.232 16.416 40.210 1.00 89.56 166 ASP A O 1
ATOM 1368 N N . LYS A 1 167 ? 6.899 16.997 38.068 1.00 89.12 167 LYS A N 1
ATOM 1369 C CA . LYS A 1 167 ? 7.774 18.179 38.091 1.00 89.12 167 LYS A CA 1
ATOM 1370 C C . LYS A 1 167 ? 7.271 19.255 39.049 1.00 89.12 167 LYS A C 1
ATOM 1372 O O . LYS A 1 167 ? 8.078 19.810 39.791 1.00 89.12 167 LYS A O 1
ATOM 1377 N N . VAL A 1 168 ? 5.974 19.558 39.025 1.00 89.31 168 VAL A N 1
ATOM 1378 C CA . VAL A 1 168 ? 5.354 20.549 39.913 1.00 89.31 168 VAL A CA 1
ATOM 1379 C C . VAL A 1 168 ? 5.458 20.08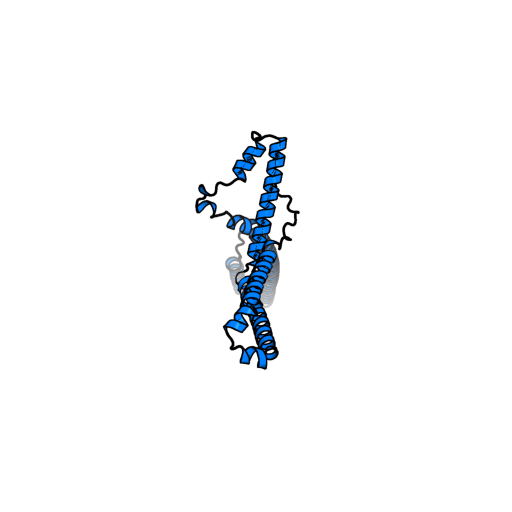6 41.362 1.00 89.31 168 VAL A C 1
ATOM 1381 O O . VAL A 1 168 ? 5.965 20.841 42.179 1.00 89.31 168 VAL A O 1
ATOM 1384 N N . GLN A 1 169 ? 5.126 18.832 41.670 1.00 88.94 169 GLN A N 1
ATOM 1385 C CA . GLN A 1 169 ? 5.264 18.282 43.023 1.00 88.94 169 GLN A CA 1
ATOM 1386 C C . GLN A 1 169 ? 6.714 18.302 43.522 1.00 88.94 169 GLN A C 1
ATOM 1388 O O . GLN A 1 169 ? 6.974 18.598 44.690 1.00 88.94 169 GLN A O 1
ATOM 1393 N N . ALA A 1 170 ? 7.683 18.003 42.651 1.00 89.56 170 ALA A N 1
ATOM 1394 C CA . ALA A 1 170 ? 9.097 18.097 42.999 1.00 89.56 170 ALA A CA 1
ATOM 1395 C C . ALA A 1 170 ? 9.505 19.542 43.328 1.00 89.56 170 ALA A C 1
ATOM 1397 O O . ALA A 1 170 ? 10.182 19.766 44.333 1.00 89.56 170 ALA A O 1
ATOM 1398 N N . LEU A 1 171 ? 9.059 20.511 42.520 1.00 89.38 171 LEU A N 1
ATOM 1399 C CA . LEU A 1 171 ? 9.307 21.935 42.749 1.00 89.38 171 LEU A CA 1
ATOM 1400 C C . LEU A 1 171 ? 8.601 22.453 44.006 1.00 89.38 171 LEU A C 1
ATOM 1402 O O . LEU A 1 171 ? 9.207 23.202 44.761 1.00 89.38 171 LEU A O 1
ATOM 1406 N N . GLU A 1 172 ? 7.366 22.031 44.276 1.00 88.69 172 GLU A N 1
ATOM 1407 C CA . GLU A 1 172 ? 6.634 22.369 45.503 1.00 88.69 172 GLU A CA 1
ATOM 1408 C C . GLU A 1 172 ? 7.362 21.839 46.740 1.00 88.69 172 GLU A C 1
ATOM 1410 O O . GLU A 1 172 ? 7.554 22.563 47.716 1.00 88.69 172 GLU A O 1
ATOM 1415 N N . LYS A 1 173 ? 7.850 20.595 46.689 1.00 90.19 173 LYS A N 1
ATOM 1416 C CA . LYS A 1 173 ? 8.632 20.003 47.780 1.00 90.19 173 LYS A CA 1
ATOM 1417 C C . LYS A 1 173 ? 9.961 20.727 47.996 1.00 90.19 173 LYS A C 1
ATOM 1419 O O . LYS A 1 173 ? 10.388 20.905 49.137 1.00 90.19 173 LYS A O 1
ATOM 1424 N N . GLU A 1 174 ? 10.628 21.132 46.918 1.00 90.38 174 GLU A N 1
ATOM 1425 C CA . GLU A 1 174 ? 11.852 21.929 46.995 1.00 90.38 174 GLU A CA 1
ATOM 1426 C C . GLU A 1 174 ? 11.576 23.335 47.545 1.00 90.38 174 GLU A C 1
ATOM 1428 O O . GLU A 1 174 ? 12.318 23.809 48.405 1.00 90.38 174 GLU A O 1
ATOM 1433 N N . ALA A 1 175 ? 10.485 23.973 47.120 1.00 87.12 175 ALA A N 1
ATOM 1434 C CA . ALA A 1 175 ? 10.056 25.274 47.616 1.00 87.12 175 ALA A CA 1
ATOM 1435 C C . ALA A 1 175 ? 9.743 25.225 49.116 1.00 87.12 175 ALA A C 1
ATOM 1437 O O . ALA A 1 175 ? 10.264 26.054 49.856 1.00 87.12 175 ALA A O 1
ATOM 1438 N N . LEU A 1 176 ? 8.994 24.220 49.581 1.00 89.31 176 LEU A N 1
ATOM 1439 C CA . LEU A 1 176 ? 8.729 24.005 51.007 1.00 89.31 176 LEU A CA 1
ATOM 1440 C C . LEU A 1 176 ? 10.027 23.828 51.799 1.00 89.31 176 LEU A C 1
ATOM 1442 O O . LEU A 1 176 ? 10.234 24.498 52.805 1.00 89.31 176 LEU A O 1
ATOM 1446 N N . LYS A 1 177 ? 10.960 23.013 51.296 1.00 90.62 177 LYS A N 1
ATOM 1447 C CA . LYS A 1 177 ? 12.273 22.843 51.931 1.00 90.62 177 LYS A CA 1
ATOM 1448 C C . LYS A 1 177 ? 13.061 24.157 51.989 1.00 90.62 177 LYS A C 1
ATOM 1450 O O . LYS A 1 177 ? 13.741 24.427 52.977 1.00 90.62 177 LYS A O 1
ATOM 1455 N N . ASN A 1 178 ? 13.000 24.972 50.939 1.00 88.00 178 ASN A N 1
ATOM 1456 C CA . ASN A 1 178 ? 13.662 26.273 50.910 1.00 88.00 178 ASN A CA 1
ATOM 1457 C C . ASN A 1 178 ? 13.006 27.266 51.878 1.00 88.00 178 ASN A C 1
ATOM 1459 O O . ASN A 1 178 ? 13.725 28.014 52.540 1.00 88.00 178 ASN A O 1
ATOM 1463 N N . ILE A 1 179 ? 11.677 27.239 52.002 1.00 87.00 179 ILE A N 1
ATOM 1464 C CA . ILE A 1 179 ? 10.924 28.016 52.994 1.00 87.00 179 ILE A CA 1
ATOM 1465 C C . ILE A 1 179 ? 11.340 27.608 54.408 1.00 87.00 179 ILE A C 1
ATOM 1467 O O . ILE A 1 179 ? 11.671 28.485 55.202 1.00 87.00 179 ILE A O 1
ATOM 1471 N N . ASP A 1 180 ? 11.435 26.310 54.705 1.00 86.19 180 ASP A N 1
ATOM 1472 C CA . ASP A 1 180 ? 11.898 25.822 56.011 1.00 86.19 180 ASP A CA 1
ATOM 1473 C C . ASP A 1 180 ? 13.317 26.317 56.321 1.00 86.19 180 ASP A C 1
ATOM 1475 O O . ASP A 1 180 ? 13.584 26.834 57.405 1.00 86.19 180 ASP A O 1
ATOM 1479 N N . ILE A 1 181 ? 14.230 26.249 55.344 1.00 89.19 181 ILE A N 1
ATOM 1480 C CA . ILE A 1 181 ? 15.600 26.762 55.495 1.00 89.19 181 ILE A CA 1
ATOM 1481 C C . ILE A 1 181 ? 15.606 28.276 55.753 1.00 89.19 181 ILE A C 1
ATOM 1483 O O . ILE A 1 181 ? 16.413 28.761 56.552 1.00 89.19 181 ILE A O 1
ATOM 1487 N N . LEU A 1 182 ? 14.763 29.041 55.055 1.00 84.19 182 LEU A N 1
ATOM 1488 C CA . LEU A 1 182 ? 14.652 30.488 55.246 1.00 84.19 182 LEU A CA 1
ATOM 1489 C C . LEU A 1 182 ? 14.057 30.827 56.614 1.00 84.19 182 LEU A C 1
ATOM 1491 O O . LEU A 1 182 ? 14.578 31.718 57.284 1.00 84.19 182 LEU A O 1
ATOM 1495 N N . SER A 1 183 ? 13.045 30.083 57.054 1.00 87.69 183 SER A N 1
ATOM 1496 C CA . SER A 1 183 ? 12.439 30.209 58.380 1.00 87.69 183 SER A CA 1
ATOM 1497 C C . SER A 1 183 ? 13.465 29.932 59.483 1.00 87.69 183 SER A C 1
ATOM 1499 O O . SER A 1 183 ? 13.699 30.782 60.342 1.00 87.69 183 SER A O 1
ATOM 1501 N N . ASP A 1 184 ? 14.205 28.824 59.386 1.00 88.56 184 ASP A N 1
ATOM 1502 C CA . ASP A 1 184 ? 15.284 28.480 60.318 1.00 88.56 184 ASP A CA 1
ATOM 1503 C C . ASP A 1 184 ? 16.374 29.559 60.375 1.00 88.56 184 ASP A C 1
ATOM 1505 O O . ASP A 1 184 ? 16.899 29.888 61.445 1.00 88.56 184 ASP A O 1
ATOM 1509 N N . LYS A 1 185 ? 16.751 30.117 59.218 1.00 89.69 185 LYS A N 1
ATOM 1510 C CA . LYS A 1 185 ? 17.720 31.219 59.150 1.00 89.69 185 LYS A CA 1
ATOM 1511 C C . LYS A 1 185 ? 17.164 32.493 59.779 1.00 89.69 185 LYS A C 1
ATOM 1513 O O . LYS A 1 185 ? 17.902 33.148 60.510 1.00 89.69 185 LYS A O 1
ATOM 1518 N N . SER A 1 186 ? 15.898 32.819 59.533 1.00 85.06 186 SER A N 1
ATOM 1519 C CA . SER A 1 186 ? 15.218 33.973 60.127 1.00 85.06 186 SER A CA 1
ATOM 1520 C C . SER A 1 186 ? 15.196 33.870 61.653 1.00 85.06 186 SER A C 1
ATOM 1522 O O . SER A 1 186 ? 15.642 34.788 62.340 1.00 85.06 186 SER A O 1
ATOM 1524 N N . ILE A 1 187 ? 14.821 32.704 62.194 1.00 87.06 187 ILE A N 1
ATOM 1525 C CA . ILE A 1 187 ? 14.838 32.435 63.639 1.00 87.06 187 ILE A CA 1
ATOM 1526 C C . ILE A 1 187 ? 16.248 32.628 64.212 1.00 87.06 187 ILE A C 1
ATOM 1528 O O . ILE A 1 187 ? 16.413 33.303 65.228 1.00 87.06 187 ILE A O 1
ATOM 1532 N N . LYS A 1 188 ? 17.286 32.097 63.551 1.00 88.50 188 LYS A N 1
ATOM 1533 C CA . LYS A 1 188 ? 18.684 32.257 63.995 1.00 88.50 188 LYS A CA 1
ATOM 1534 C C . LYS A 1 188 ? 19.158 33.710 63.965 1.00 88.50 188 LYS A C 1
ATOM 1536 O O . LYS A 1 188 ? 19.860 34.131 64.883 1.00 88.50 188 LYS A O 1
ATOM 1541 N N . ILE A 1 189 ? 18.794 34.471 62.932 1.00 82.06 189 ILE A N 1
ATOM 1542 C CA . ILE A 1 189 ? 19.125 35.899 62.828 1.00 82.06 189 ILE A CA 1
ATOM 1543 C C . ILE A 1 189 ? 18.431 36.672 63.950 1.00 82.06 189 ILE A C 1
ATOM 1545 O O . ILE A 1 189 ? 19.099 37.410 64.671 1.00 82.06 189 ILE A O 1
ATOM 1549 N N . ASN A 1 190 ? 17.131 36.450 64.150 1.00 80.19 190 ASN A N 1
ATOM 1550 C CA . ASN A 1 190 ? 16.360 37.096 65.211 1.00 80.19 190 ASN A CA 1
ATOM 1551 C C . ASN A 1 190 ? 16.941 36.784 66.593 1.00 80.19 190 ASN A C 1
ATOM 1553 O O . ASN A 1 190 ? 17.150 37.700 67.388 1.00 80.19 190 ASN A O 1
ATOM 1557 N N . GLN A 1 191 ? 17.294 35.522 66.851 1.00 86.50 191 GLN A N 1
ATOM 1558 C CA . GLN A 1 191 ? 17.947 35.136 68.097 1.00 86.50 191 GLN A CA 1
ATOM 1559 C C . GLN A 1 191 ? 19.299 35.840 68.267 1.00 86.50 191 GLN A C 1
ATOM 1561 O O . GLN A 1 191 ? 19.567 36.396 69.325 1.00 86.50 191 GLN A O 1
ATOM 1566 N N . SER A 1 192 ? 20.125 35.902 67.217 1.00 84.31 192 SER A N 1
ATOM 1567 C CA . SER A 1 192 ? 21.414 36.601 67.271 1.00 84.31 192 SER A CA 1
ATOM 1568 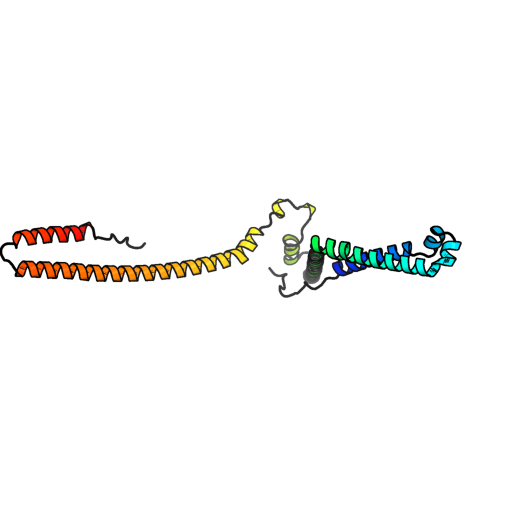C C . SER A 1 192 ? 21.266 38.108 67.508 1.00 84.31 192 SER A C 1
ATOM 1570 O O . SER A 1 192 ? 22.079 38.687 68.230 1.00 84.31 192 SER A O 1
ATOM 1572 N N . ILE A 1 193 ? 20.252 38.755 66.925 1.00 80.44 193 ILE A N 1
ATOM 1573 C CA . ILE A 1 193 ? 19.947 40.170 67.177 1.00 80.44 193 ILE A CA 1
ATOM 1574 C C . ILE A 1 193 ? 19.562 40.361 68.645 1.00 80.44 193 ILE A C 1
ATOM 1576 O O . ILE A 1 193 ? 20.118 41.243 69.297 1.00 80.44 193 ILE A O 1
ATOM 1580 N N . ILE A 1 194 ? 18.669 39.523 69.179 1.00 81.62 194 ILE A N 1
ATOM 1581 C CA . ILE A 1 194 ? 18.255 39.571 70.588 1.00 81.62 194 ILE A CA 1
ATOM 1582 C C . ILE A 1 194 ? 19.459 39.366 71.513 1.00 81.62 194 ILE A C 1
ATOM 1584 O O . ILE A 1 194 ? 19.666 40.161 72.428 1.00 81.62 194 ILE A O 1
ATOM 1588 N N . ASP A 1 195 ? 20.289 38.356 71.253 1.00 83.94 195 ASP A N 1
ATOM 1589 C CA . ASP A 1 195 ? 21.481 38.062 72.052 1.00 83.94 195 ASP A CA 1
ATOM 1590 C C . ASP A 1 195 ? 22.474 39.236 72.033 1.00 83.94 195 ASP A C 1
ATOM 1592 O O . ASP A 1 195 ? 23.027 39.605 73.072 1.00 83.94 195 ASP A O 1
ATOM 1596 N N . ASN A 1 196 ? 22.666 39.876 70.873 1.00 80.31 196 ASN A N 1
ATOM 1597 C CA . ASN A 1 196 ? 23.507 41.065 70.751 1.00 80.31 196 ASN A CA 1
ATOM 1598 C C . ASN A 1 196 ? 22.914 42.268 71.493 1.00 80.31 196 ASN A C 1
ATOM 1600 O O . ASN A 1 196 ? 23.647 42.932 72.222 1.00 80.31 196 ASN A O 1
ATOM 1604 N N . ILE A 1 197 ? 21.610 42.536 71.362 1.00 76.94 197 ILE A N 1
ATOM 1605 C CA . ILE A 1 197 ? 20.929 43.603 72.114 1.00 76.94 197 ILE A CA 1
ATOM 1606 C C . ILE A 1 197 ? 21.111 43.376 73.617 1.00 76.94 197 ILE A C 1
ATOM 1608 O O . ILE A 1 197 ? 21.584 44.274 74.309 1.00 76.94 197 ILE A O 1
ATOM 1612 N N . ASN A 1 198 ? 20.847 42.163 74.106 1.00 75.44 198 ASN A N 1
ATOM 1613 C CA . ASN A 1 198 ? 21.007 41.809 75.518 1.00 75.44 198 ASN A CA 1
ATOM 1614 C C . ASN A 1 198 ? 22.460 41.991 75.993 1.00 75.44 198 ASN A C 1
ATOM 1616 O O . ASN A 1 198 ? 22.709 42.456 77.109 1.00 75.44 198 ASN A O 1
ATOM 1620 N N . LYS A 1 199 ? 23.444 41.663 75.146 1.00 75.00 199 LYS A N 1
ATOM 1621 C CA . LYS A 1 199 ? 24.869 41.891 75.427 1.00 75.00 199 LYS A CA 1
ATOM 1622 C C . LYS A 1 199 ? 25.212 43.384 75.505 1.00 75.00 199 LYS A C 1
ATOM 1624 O O . LYS A 1 199 ? 25.989 43.783 76.369 1.00 75.00 199 LYS A O 1
ATOM 1629 N N . TYR A 1 200 ? 24.636 44.217 74.641 1.00 64.62 200 TYR A N 1
ATOM 1630 C CA . TYR A 1 200 ? 24.807 45.673 74.694 1.00 64.62 200 TYR A CA 1
ATOM 1631 C C . TYR A 1 200 ? 24.125 46.291 75.926 1.00 64.62 200 TYR A C 1
ATOM 1633 O O . TYR A 1 200 ? 24.742 47.114 76.599 1.00 64.62 200 TYR 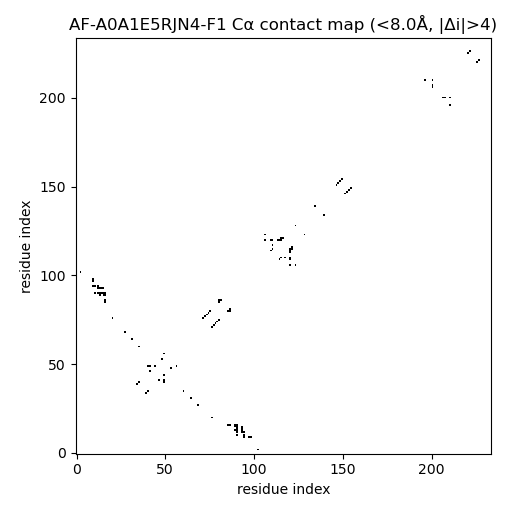A O 1
ATOM 1641 N N . GLU A 1 201 ? 22.910 45.855 76.277 1.00 61.94 201 GLU A N 1
ATOM 1642 C CA . GLU A 1 201 ? 22.181 46.312 77.473 1.00 61.94 201 GLU A CA 1
ATOM 1643 C C . GLU A 1 201 ? 22.921 45.972 78.774 1.00 61.94 201 GLU A C 1
ATOM 1645 O O . GLU A 1 201 ? 22.984 46.787 79.692 1.00 61.94 201 GLU A O 1
ATOM 1650 N N . SER A 1 202 ? 23.543 44.793 78.844 1.00 62.88 202 SER A N 1
ATOM 1651 C CA . SER A 1 202 ? 24.334 44.366 80.008 1.00 62.88 202 SER A CA 1
ATOM 1652 C C . SER A 1 202 ? 25.700 45.057 80.126 1.00 62.88 202 SER A C 1
ATOM 1654 O O . SER A 1 202 ? 26.339 44.960 81.173 1.00 62.88 202 SER A O 1
A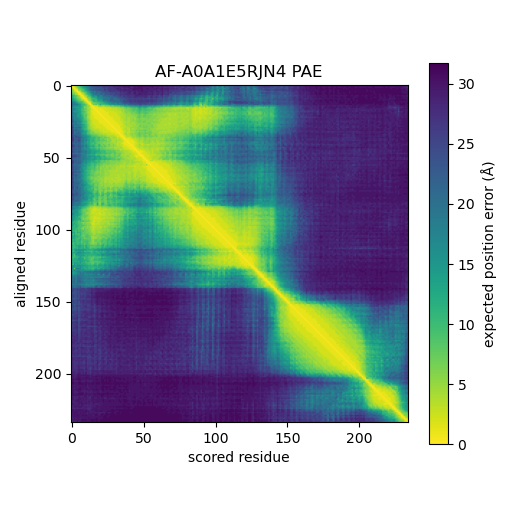TOM 1656 N N . SER A 1 203 ? 26.143 45.784 79.092 1.00 58.75 203 SER A N 1
ATOM 1657 C CA . SER A 1 203 ? 27.466 46.423 79.039 1.00 58.75 203 SER A CA 1
ATOM 1658 C C . SER A 1 203 ? 27.470 47.920 79.391 1.00 58.75 203 SER A C 1
ATOM 1660 O O . SER A 1 203 ? 28.550 48.480 79.577 1.00 58.75 203 SER A O 1
ATOM 1662 N N . SER A 1 204 ? 26.317 48.601 79.482 1.00 53.25 204 SER A N 1
ATOM 1663 C CA . SER A 1 204 ? 26.272 50.027 79.860 1.00 53.25 204 SER A CA 1
ATOM 1664 C C . SER A 1 204 ? 24.883 50.488 80.357 1.00 53.25 204 SER A C 1
ATOM 1666 O O . SER A 1 204 ? 23.927 50.471 79.580 1.00 53.25 204 SER A O 1
ATOM 1668 N N . PRO A 1 205 ? 24.750 50.978 81.610 1.00 56.47 205 PRO A N 1
ATOM 1669 C CA . PRO A 1 205 ? 23.485 51.498 82.154 1.00 56.47 205 PRO A CA 1
ATOM 1670 C C . PRO A 1 205 ? 22.991 52.807 81.512 1.00 56.47 205 PRO A C 1
ATOM 1672 O O . PRO A 1 205 ? 21.834 53.182 81.689 1.00 56.47 205 PRO A O 1
ATOM 1675 N N . GLU A 1 206 ? 23.844 53.522 80.776 1.00 56.09 206 GLU A N 1
ATOM 1676 C CA . GLU A 1 206 ? 23.559 54.881 80.287 1.00 56.09 206 GLU A CA 1
ATOM 1677 C C . GLU A 1 206 ? 22.793 54.911 78.948 1.00 56.09 206 GLU A C 1
ATOM 1679 O O . GLU A 1 206 ? 22.288 55.961 78.556 1.00 56.09 206 GLU A O 1
ATOM 1684 N N . TYR A 1 207 ? 22.621 53.766 78.272 1.00 54.97 207 TYR A N 1
ATOM 1685 C CA . TYR A 1 207 ? 21.990 53.677 76.940 1.00 54.97 207 TYR A CA 1
ATOM 1686 C C . TYR A 1 207 ? 20.643 52.928 76.899 1.00 54.97 207 TYR A C 1
ATOM 1688 O O . TYR A 1 207 ? 20.080 52.733 75.820 1.00 54.97 207 TYR A O 1
ATOM 1696 N N . ILE A 1 208 ? 20.073 52.562 78.055 1.00 57.88 208 ILE A N 1
ATOM 1697 C CA . ILE A 1 208 ? 18.823 51.775 78.175 1.00 57.88 208 ILE A CA 1
ATOM 1698 C C . ILE A 1 208 ? 17.643 52.427 77.423 1.00 57.88 208 ILE A C 1
ATOM 1700 O O . ILE A 1 208 ? 16.831 51.742 76.799 1.00 57.88 208 ILE A O 1
ATOM 1704 N N . ASN A 1 209 ? 17.558 53.761 77.425 1.00 59.91 209 ASN A N 1
ATOM 1705 C CA . ASN A 1 209 ? 16.452 54.478 76.783 1.00 59.91 209 ASN A CA 1
ATOM 1706 C C . ASN A 1 209 ? 16.542 54.449 75.245 1.00 59.91 209 ASN A C 1
ATOM 1708 O O . ASN A 1 209 ? 15.532 54.271 74.563 1.00 59.91 209 ASN A O 1
ATOM 1712 N N . SER A 1 210 ? 17.756 54.562 74.702 1.00 61.91 210 SER A N 1
ATOM 1713 C CA . SER A 1 210 ? 18.016 54.513 73.259 1.00 61.91 210 SER A CA 1
ATOM 1714 C C . SER A 1 210 ? 17.837 53.098 72.704 1.00 61.91 210 SER A C 1
ATOM 1716 O O . SER A 1 210 ? 17.284 52.925 71.619 1.00 61.91 210 SER A O 1
ATOM 1718 N N . VAL A 1 211 ? 18.224 52.071 73.471 1.00 62.31 211 VAL A N 1
ATOM 1719 C CA . VAL A 1 211 ? 18.038 50.661 73.089 1.00 62.31 211 VAL A CA 1
ATOM 1720 C C . VAL A 1 211 ? 16.558 50.260 73.098 1.00 62.31 211 VAL A C 1
ATOM 1722 O O . VAL A 1 211 ? 16.107 49.573 72.185 1.00 62.31 211 VAL A O 1
ATOM 1725 N N . SER A 1 212 ? 15.761 50.766 74.044 1.00 64.44 212 SER A N 1
ATOM 1726 C CA . SER A 1 212 ? 14.304 50.547 74.074 1.00 64.44 212 SER A CA 1
ATOM 1727 C C . SER A 1 212 ? 13.590 51.101 72.830 1.00 64.44 212 SER A C 1
ATOM 1729 O O . SER A 1 212 ? 12.689 50.464 72.277 1.00 64.44 212 SER A O 1
ATOM 1731 N N . GLN A 1 213 ? 14.025 52.264 72.334 1.00 67.75 213 GLN A N 1
ATOM 1732 C CA . GLN A 1 213 ? 13.508 52.835 71.086 1.00 67.75 213 GLN A CA 1
ATOM 1733 C C . GLN A 1 213 ? 13.931 52.013 69.861 1.00 67.75 213 GLN A C 1
ATOM 1735 O O . GLN A 1 213 ? 13.102 51.744 68.992 1.00 67.75 213 GLN A O 1
ATOM 1740 N N . LEU A 1 214 ? 15.185 51.554 69.827 1.00 68.75 214 LEU A N 1
ATOM 1741 C CA . LEU A 1 214 ? 15.716 50.708 68.754 1.00 68.75 214 LEU A CA 1
ATOM 1742 C C . LEU A 1 214 ? 14.998 49.348 68.704 1.00 68.75 214 LEU A C 1
ATOM 1744 O O . LEU A 1 214 ? 14.639 48.878 67.628 1.00 68.75 214 LEU A O 1
ATOM 1748 N N . LYS A 1 215 ? 14.674 48.775 69.869 1.00 67.50 215 LYS A N 1
ATOM 1749 C CA . LYS A 1 215 ? 13.855 47.564 70.005 1.00 67.50 215 LYS A CA 1
ATOM 1750 C C . LYS A 1 215 ? 12.451 47.753 69.431 1.00 67.50 215 LYS A C 1
ATOM 1752 O O . LYS A 1 215 ? 11.996 46.906 68.672 1.00 67.50 215 LYS A O 1
ATOM 1757 N N . LYS A 1 216 ? 11.771 48.863 69.743 1.00 75.94 216 LYS A N 1
ATOM 1758 C CA . LYS A 1 216 ? 10.441 49.158 69.174 1.00 75.94 216 LYS A CA 1
ATOM 1759 C C . LYS A 1 216 ? 10.480 49.328 67.655 1.00 75.94 216 LYS A C 1
ATOM 1761 O O . LYS A 1 216 ? 9.585 48.836 66.977 1.00 75.94 216 LYS A O 1
ATOM 1766 N N . ALA A 1 217 ? 11.509 49.989 67.126 1.00 70.31 217 ALA A N 1
ATOM 1767 C CA . ALA A 1 217 ? 11.674 50.159 65.684 1.00 70.31 217 ALA A CA 1
ATOM 1768 C C . ALA A 1 217 ? 11.962 48.825 64.974 1.00 70.31 217 ALA A C 1
ATOM 1770 O O . ALA A 1 217 ? 11.368 48.552 63.936 1.00 70.31 217 ALA A O 1
ATOM 1771 N N . ALA A 1 218 ? 12.813 47.973 65.555 1.00 68.88 218 ALA A N 1
ATOM 1772 C CA . ALA A 1 218 ? 13.135 46.659 65.002 1.00 68.88 218 ALA A CA 1
ATOM 1773 C C . ALA A 1 218 ? 11.931 45.703 65.018 1.00 68.88 218 ALA A C 1
ATOM 1775 O O . ALA A 1 218 ? 11.673 45.045 64.018 1.00 68.88 218 ALA A O 1
ATOM 1776 N N . VAL A 1 219 ? 11.162 45.666 66.114 1.00 69.69 219 VAL A N 1
ATOM 1777 C CA . VAL A 1 219 ? 9.928 44.861 66.200 1.00 69.69 219 VAL A CA 1
ATOM 1778 C C . VAL A 1 219 ? 8.893 45.341 65.178 1.00 69.69 219 VAL A C 1
ATOM 1780 O O . VAL A 1 219 ? 8.364 44.526 64.436 1.00 69.69 219 VAL A O 1
ATOM 1783 N N . SER A 1 220 ? 8.689 46.658 65.055 1.00 72.00 220 SER A N 1
ATOM 1784 C CA . SER A 1 220 ? 7.777 47.235 64.055 1.00 72.00 220 SER A CA 1
ATOM 1785 C C . SER A 1 220 ? 8.199 46.933 62.610 1.00 72.00 220 SER A C 1
ATOM 1787 O O . SER A 1 220 ? 7.353 46.690 61.756 1.00 72.00 220 SER A O 1
ATOM 1789 N N . PHE A 1 221 ? 9.502 46.923 62.314 1.00 70.31 221 PHE A N 1
ATOM 1790 C CA . PHE A 1 221 ? 10.001 46.549 60.988 1.00 70.31 221 PHE A CA 1
ATOM 1791 C C . PHE A 1 221 ? 9.758 45.063 60.687 1.00 70.31 221 PHE A C 1
ATOM 1793 O O . PHE A 1 221 ? 9.339 44.722 59.586 1.00 70.31 221 PHE A O 1
ATOM 1800 N N . ILE A 1 222 ? 9.959 44.182 61.672 1.00 66.44 222 ILE A N 1
ATOM 1801 C CA . ILE A 1 222 ? 9.700 42.743 61.524 1.00 66.44 222 ILE A CA 1
ATOM 1802 C C . ILE A 1 222 ? 8.205 42.471 61.305 1.00 66.44 222 ILE A C 1
ATOM 1804 O O . ILE A 1 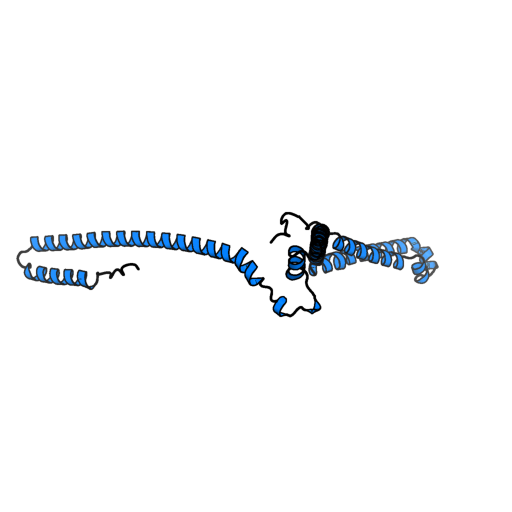222 ? 7.861 41.675 60.441 1.00 66.44 222 ILE A O 1
ATOM 1808 N N . GLU A 1 223 ? 7.324 43.148 62.041 1.00 64.00 223 GLU A N 1
ATOM 1809 C CA . GLU A 1 223 ? 5.871 42.963 61.922 1.00 64.00 223 GLU A CA 1
ATOM 1810 C C . GLU A 1 223 ? 5.287 43.539 60.621 1.00 64.00 223 GLU A C 1
ATOM 1812 O O . GLU A 1 223 ? 4.289 43.022 60.142 1.00 64.00 223 GLU A O 1
ATOM 1817 N N . ASN A 1 224 ? 5.884 44.587 60.037 1.00 64.69 224 ASN A N 1
ATOM 1818 C CA . ASN A 1 224 ? 5.312 45.258 58.859 1.00 64.69 224 ASN A CA 1
ATOM 1819 C C . ASN A 1 224 ? 5.978 44.895 57.520 1.00 64.69 224 ASN A C 1
ATOM 1821 O O . ASN A 1 224 ? 5.328 45.009 56.486 1.00 64.69 224 ASN A O 1
ATOM 1825 N N . GLU A 1 225 ? 7.260 44.511 57.501 1.00 58.09 225 GLU A N 1
ATOM 1826 C CA . GLU A 1 225 ? 8.001 44.253 56.249 1.00 58.09 225 GLU A CA 1
ATOM 1827 C C . GLU A 1 225 ? 8.377 42.777 56.039 1.00 58.09 225 GLU A C 1
ATOM 1829 O O . GLU A 1 225 ? 8.735 42.392 54.927 1.00 58.09 225 GLU A O 1
ATOM 1834 N N . LEU A 1 226 ? 8.302 41.937 57.080 1.00 53.34 226 LEU A N 1
ATOM 1835 C CA . LEU A 1 226 ? 8.596 40.497 57.000 1.00 53.34 226 LEU A CA 1
ATOM 1836 C C . LEU A 1 226 ? 7.353 39.607 57.159 1.00 53.34 226 LEU A C 1
ATOM 1838 O O . LEU A 1 226 ? 7.496 38.381 57.161 1.00 53.34 226 LEU A O 1
ATOM 1842 N N . ASP A 1 227 ? 6.158 40.193 57.263 1.00 48.25 227 ASP A N 1
ATOM 1843 C CA . ASP A 1 227 ? 4.903 39.443 57.263 1.00 48.25 227 ASP A CA 1
ATOM 1844 C C . ASP A 1 227 ? 4.608 38.976 55.830 1.00 48.25 227 ASP A C 1
ATOM 1846 O O . ASP A 1 227 ? 4.160 39.728 54.963 1.00 48.25 227 ASP A O 1
ATOM 1850 N N . PHE A 1 228 ? 4.961 37.726 55.537 1.00 49.16 228 PHE A N 1
ATOM 1851 C CA . PHE A 1 228 ? 4.543 37.080 54.303 1.00 49.16 228 PHE A CA 1
ATOM 1852 C C . PHE A 1 228 ? 3.074 36.697 54.474 1.00 49.16 228 PHE A C 1
ATOM 1854 O O . PHE A 1 228 ? 2.777 35.664 55.071 1.00 49.16 228 PHE A O 1
ATOM 1861 N N . ASP A 1 229 ? 2.166 37.524 53.950 1.00 46.72 229 ASP A N 1
ATOM 1862 C CA . ASP A 1 229 ? 0.757 37.166 53.782 1.00 46.72 229 ASP A CA 1
ATOM 1863 C C . ASP A 1 229 ? 0.674 35.801 53.082 1.00 46.72 229 ASP A C 1
ATOM 1865 O O . ASP A 1 229 ? 0.939 35.675 51.884 1.00 46.72 229 ASP A O 1
ATOM 1869 N N . PHE A 1 230 ? 0.329 34.754 53.833 1.00 45.69 230 PHE A N 1
ATOM 1870 C CA . PHE A 1 230 ? 0.025 33.443 53.277 1.00 45.69 230 PHE A CA 1
ATOM 1871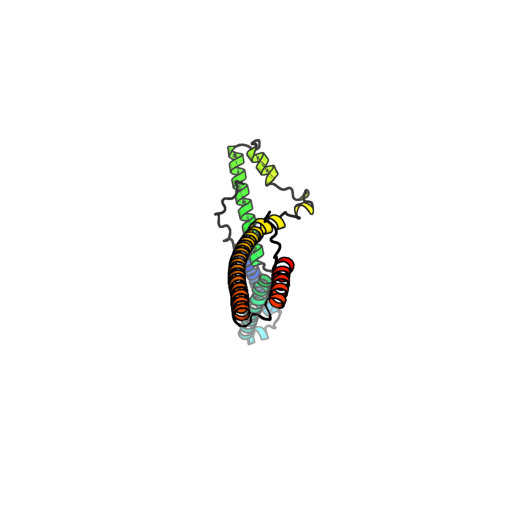 C C . PHE A 1 230 ? -1.421 33.467 52.778 1.00 45.69 230 PHE A C 1
ATOM 1873 O O . PHE A 1 230 ? -2.341 33.558 53.598 1.00 45.69 230 PHE A O 1
ATOM 1880 N N . PRO A 1 231 ? -1.683 33.327 51.467 1.00 40.28 231 PRO A N 1
ATOM 1881 C CA . PRO A 1 231 ? -3.028 33.028 51.017 1.00 40.28 231 PRO A CA 1
ATOM 1882 C C . PRO A 1 231 ? -3.397 31.657 51.585 1.00 40.28 231 PRO A C 1
ATOM 1884 O O . PRO A 1 231 ? -2.711 30.665 51.327 1.00 40.28 231 PRO A O 1
ATOM 1887 N N . GLN A 1 232 ? -4.466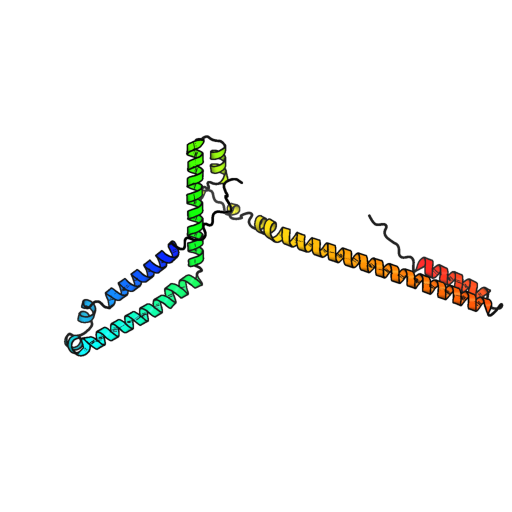 31.589 52.379 1.00 40.53 232 GLN A N 1
ATOM 1888 C CA . GLN A 1 232 ? -5.073 30.308 52.721 1.00 40.53 232 GLN A CA 1
ATOM 1889 C C . GLN A 1 232 ? -5.468 29.615 51.416 1.00 40.53 232 GLN A C 1
ATOM 1891 O O . GLN A 1 232 ? -6.229 30.169 50.623 1.00 40.53 232 GLN A O 1
ATOM 1896 N N . ALA A 1 233 ? -4.909 28.427 51.189 1.00 36.84 233 ALA A N 1
ATOM 1897 C CA . ALA A 1 233 ? -5.225 27.597 50.039 1.00 36.84 233 ALA A CA 1
ATOM 1898 C C . ALA A 1 233 ? -6.741 27.319 49.989 1.00 36.84 233 ALA A C 1
ATOM 1900 O O . ALA A 1 233 ? -7.296 26.747 50.931 1.00 36.84 233 ALA A O 1
ATOM 1901 N N . GLN A 1 234 ? -7.385 27.743 48.898 1.00 34.72 234 GLN A N 1
ATOM 1902 C CA . GLN A 1 234 ? -8.631 27.162 48.393 1.00 34.72 234 GLN A CA 1
ATOM 1903 C C . GLN A 1 234 ? -8.293 26.161 47.296 1.00 34.72 234 GLN A C 1
ATOM 1905 O O . GLN A 1 234 ? -7.406 26.487 46.473 1.00 34.72 234 GLN A O 1
#

Solvent-accessible surface area (backbone atoms only — not comparable to full-atom values): 13475 Å² total; per-residue (Å²): 142,87,86,75,72,90,80,69,84,61,88,78,50,58,62,62,46,54,50,48,53,54,49,51,52,51,51,52,52,49,51,48,55,58,71,66,28,67,70,51,50,66,72,75,40,58,70,68,57,49,69,77,37,46,67,61,51,52,52,49,51,50,50,51,48,52,52,52,51,51,52,45,43,51,51,56,66,44,48,52,32,60,76,65,44,43,56,61,54,40,34,53,52,43,35,56,49,51,52,51,52,52,51,49,52,51,50,48,54,50,35,76,73,59,36,77,85,27,74,65,48,46,47,47,48,70,75,71,57,80,63,83,88,75,66,49,77,69,71,72,61,54,68,59,66,54,55,50,39,59,71,53,44,44,57,52,49,48,53,50,48,51,52,48,49,54,51,49,54,52,48,50,53,50,48,53,53,50,49,51,53,50,51,55,48,49,53,52,51,53,50,51,52,52,53,48,52,53,54,53,58,77,70,42,88,90,49,56,71,62,51,53,52,51,50,51,52,51,52,52,46,49,65,71,76,63,63,75,84,73,80,79,86,127